Protein AF-A0A1N7GC75-F1 (afdb_monomer)

Nearest PDB structures (foldseek):
  6w2v-assembly1_A  TM=3.154E-01  e=7.033E+00  synthetic construct

Foldseek 3Di:
DDDDDDDDDDDDDDDDDDPPDPVVVVLQQQQPPVSQVQLVDDDDDPVSNVVSVVVNLVSLVVNLVVLCVCCVVPVPDPVNLRSLLSLLCVLAVCVPPGDDVVSSQVSLLSSVVSCLPRNVVSCQALSSLLSVLRSLCSHQVALLSVVSNCLSPPLQPVVVVVVDDDDCPVWFHDVRVLNSQLSVVLSVVCSVVSSVCSVVRDPANVSSLVSLLCSLPDPSSLVSQVVVLVRTDPVNQVVCQVQLCHGVSDSLSVSLNSLVSVVVHVVSVVSD

Structure (mmCIF, N/CA/C/O backbone):
data_AF-A0A1N7GC75-F1
#
_entry.id   AF-A0A1N7GC75-F1
#
loop_
_atom_site.group_PDB
_atom_site.id
_atom_site.type_symbol
_atom_site.label_atom_id
_atom_site.label_alt_id
_atom_site.label_comp_id
_atom_site.label_asym_id
_atom_site.label_entity_id
_atom_site.label_seq_id
_atom_site.pdbx_PDB_ins_code
_atom_site.Cartn_x
_atom_site.Cartn_y
_atom_site.Cartn_z
_atom_site.occupancy
_atom_site.B_iso_or_equiv
_atom_site.auth_seq_id
_atom_site.auth_comp_id
_atom_site.auth_asym_id
_atom_site.auth_atom_id
_atom_site.pdbx_PDB_model_num
ATOM 1 N N . MET A 1 1 ? 24.005 16.064 38.185 1.00 22.59 1 MET A N 1
ATOM 2 C CA . MET A 1 1 ? 24.563 17.331 37.671 1.00 22.59 1 MET A CA 1
ATOM 3 C C . MET A 1 1 ? 24.035 17.533 36.260 1.00 22.59 1 MET A C 1
ATOM 5 O O . MET A 1 1 ? 24.111 16.575 35.507 1.00 22.59 1 MET A O 1
ATOM 9 N N . LEU A 1 2 ? 23.536 18.749 35.977 1.00 24.05 2 LEU A N 1
ATOM 10 C CA . LEU A 1 2 ? 23.196 19.345 34.664 1.00 24.05 2 LEU A CA 1
ATOM 11 C C . LEU A 1 2 ? 22.030 18.658 33.913 1.00 24.05 2 LEU A C 1
ATOM 13 O O . LEU A 1 2 ? 22.204 17.568 33.396 1.00 24.05 2 LEU A O 1
ATOM 17 N N . ALA A 1 3 ? 20.771 19.114 33.925 1.00 21.12 3 ALA A N 1
ATOM 18 C CA . ALA A 1 3 ? 20.147 20.443 33.778 1.00 21.12 3 ALA A CA 1
ATOM 19 C C . ALA A 1 3 ? 20.160 21.026 32.348 1.00 21.12 3 ALA A C 1
ATOM 21 O O . ALA A 1 3 ? 21.220 21.144 31.744 1.00 21.12 3 ALA A O 1
ATOM 22 N N . LEU A 1 4 ? 18.969 21.525 31.962 1.00 22.39 4 LEU A N 1
ATOM 23 C CA . LEU A 1 4 ? 18.656 22.544 30.941 1.00 22.39 4 LEU A CA 1
ATOM 24 C C . LEU A 1 4 ? 18.606 22.073 29.462 1.00 22.39 4 LEU A C 1
ATOM 26 O O . LEU A 1 4 ? 19.441 21.297 29.030 1.00 22.39 4 LEU A O 1
ATOM 30 N N . SER A 1 5 ? 17.637 22.469 28.623 1.00 24.45 5 SER A N 1
ATOM 31 C CA . SER A 1 5 ? 16.830 23.697 28.651 1.00 24.45 5 SER A CA 1
ATOM 32 C C . SER A 1 5 ? 15.479 23.547 27.947 1.00 24.45 5 SER A C 1
ATOM 34 O O . SER A 1 5 ? 15.395 23.059 26.823 1.00 24.45 5 SER A O 1
ATOM 36 N N . ALA A 1 6 ? 14.440 24.077 28.592 1.00 33.12 6 ALA A N 1
ATOM 37 C CA . ALA A 1 6 ? 13.253 24.591 27.924 1.00 33.12 6 ALA A CA 1
ATOM 38 C C . ALA A 1 6 ? 13.585 25.918 27.218 1.00 33.12 6 ALA A C 1
ATOM 40 O O . ALA A 1 6 ? 14.360 26.713 27.748 1.00 33.12 6 ALA A O 1
ATOM 41 N N . ALA A 1 7 ? 12.932 26.195 26.091 1.00 22.36 7 ALA A N 1
ATOM 42 C CA . ALA A 1 7 ? 12.658 27.559 25.655 1.00 22.36 7 ALA A CA 1
ATOM 43 C C . ALA A 1 7 ? 11.332 27.584 24.883 1.00 22.36 7 ALA A C 1
ATOM 45 O O . ALA A 1 7 ? 11.191 26.989 23.818 1.00 22.36 7 ALA A O 1
ATOM 46 N N . LEU A 1 8 ? 10.359 28.251 25.498 1.00 29.23 8 LEU A N 1
ATOM 47 C CA . LEU A 1 8 ? 9.082 28.669 24.937 1.00 29.23 8 LEU A CA 1
ATOM 48 C C . LEU A 1 8 ? 9.274 29.910 24.054 1.00 29.23 8 LEU A C 1
ATOM 50 O O . LEU A 1 8 ? 10.125 30.749 24.342 1.00 29.23 8 LEU A O 1
ATOM 54 N N . GLY A 1 9 ? 8.377 30.084 23.084 1.00 22.66 9 GLY A N 1
ATOM 55 C CA . GLY A 1 9 ? 8.042 31.374 22.477 1.00 22.66 9 GLY A CA 1
ATOM 56 C C . GLY A 1 9 ? 7.248 31.171 21.180 1.00 22.66 9 GLY A C 1
ATOM 57 O O . GLY A 1 9 ? 7.698 30.419 20.331 1.00 22.66 9 GLY A O 1
ATOM 58 N N . THR A 1 10 ? 6.069 31.748 20.944 1.00 22.16 10 THR A N 1
ATOM 59 C CA . THR A 1 10 ? 5.322 32.789 21.660 1.00 22.16 10 THR A CA 1
ATOM 60 C C . THR A 1 10 ? 3.824 32.731 21.295 1.00 22.16 10 THR A C 1
ATOM 62 O O . THR A 1 10 ? 3.438 32.529 20.151 1.00 22.16 10 THR A O 1
ATOM 65 N N . THR A 1 11 ? 3.000 32.895 22.330 1.00 31.86 11 THR A N 1
ATOM 66 C CA . THR A 1 11 ? 1.652 33.497 22.430 1.00 31.86 11 THR A CA 1
ATOM 67 C C . THR A 1 11 ? 0.876 33.937 21.171 1.00 31.86 11 THR A C 1
ATOM 69 O O . THR A 1 11 ? 1.226 34.952 20.577 1.00 31.86 11 THR A O 1
ATOM 72 N N . ILE A 1 12 ? -0.288 33.307 20.942 1.00 28.75 12 ILE A N 1
ATOM 73 C CA . ILE A 1 12 ? -1.638 33.905 20.746 1.00 28.75 12 ILE A CA 1
ATOM 74 C C . ILE A 1 12 ? -2.600 32.808 21.273 1.00 28.75 12 ILE A C 1
ATOM 76 O O . ILE A 1 12 ? -2.552 31.693 20.776 1.00 28.75 12 ILE A O 1
ATOM 80 N N . GLY A 1 13 ? -3.357 32.908 22.367 1.00 24.41 13 GLY A N 1
ATOM 81 C CA . GLY A 1 13 ? -4.197 34.005 22.820 1.00 24.41 13 GLY A CA 1
ATOM 82 C C . GLY A 1 13 ? -5.660 33.732 22.443 1.00 24.41 13 GLY A C 1
ATOM 83 O O . GLY A 1 13 ? -6.146 34.415 21.560 1.00 24.41 13 GLY A O 1
ATOM 84 N N . ASP A 1 14 ? -6.315 32.709 23.015 1.00 23.64 14 ASP A N 1
ATOM 85 C CA . ASP A 1 14 ? -7.600 32.840 23.734 1.00 23.64 14 ASP A CA 1
ATOM 86 C C . ASP A 1 14 ? -8.047 31.492 24.352 1.00 23.64 14 ASP A C 1
ATOM 88 O O . ASP A 1 14 ? -7.477 30.431 24.114 1.00 23.64 14 ASP A O 1
ATOM 92 N N . SER A 1 15 ? -9.034 31.569 25.225 1.00 30.72 15 SER A N 1
ATOM 93 C CA . SER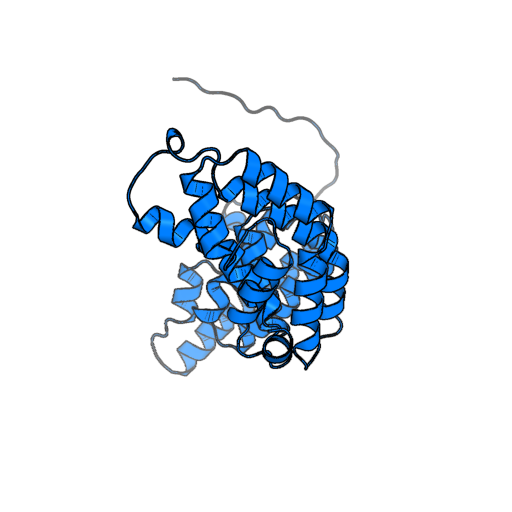 A 1 15 ? -9.188 30.808 26.454 1.00 30.72 15 SER A CA 1
ATOM 94 C C . SER A 1 15 ? -9.876 29.447 26.299 1.00 30.72 15 SER A C 1
ATOM 96 O O . SER A 1 15 ? -11.059 29.359 25.985 1.00 30.72 15 SER A O 1
ATOM 98 N N . THR A 1 16 ? -9.178 28.365 26.650 1.00 31.20 16 THR A N 1
ATOM 99 C CA . THR A 1 16 ? -9.745 27.226 27.402 1.00 31.20 16 THR A CA 1
ATOM 100 C C . THR A 1 16 ? -8.599 26.386 27.958 1.00 31.20 16 THR A C 1
ATOM 102 O O . THR A 1 16 ? -8.048 25.502 27.305 1.00 31.20 16 THR A O 1
ATOM 105 N N . ALA A 1 17 ? -8.213 26.690 29.195 1.00 29.83 17 ALA A N 1
ATOM 106 C CA . ALA A 1 17 ? -7.314 25.857 29.973 1.00 29.83 17 ALA A CA 1
ATOM 107 C C . ALA A 1 17 ? -8.002 24.513 30.257 1.00 29.83 17 ALA A C 1
ATOM 109 O O . ALA A 1 17 ? -8.741 24.374 31.229 1.00 29.83 17 ALA A O 1
ATOM 110 N N . SER A 1 18 ? -7.763 23.515 29.406 1.00 30.70 18 SER A N 1
ATOM 111 C CA . SER A 1 18 ? -7.849 22.128 29.845 1.00 30.70 18 SER A CA 1
ATOM 112 C C . SER A 1 18 ? -6.458 21.723 30.305 1.00 30.70 18 SER A C 1
ATOM 114 O O . SER A 1 18 ? -5.483 21.763 29.556 1.00 30.70 18 SER A O 1
ATOM 116 N N . THR A 1 19 ? -6.355 21.396 31.583 1.00 29.05 19 THR A N 1
ATOM 117 C CA . THR A 1 19 ? -5.246 20.644 32.149 1.00 29.05 19 THR A CA 1
ATOM 118 C C . THR A 1 19 ? -5.134 19.331 31.375 1.00 29.05 19 THR A C 1
ATOM 120 O O . THR A 1 19 ? -5.835 18.358 31.653 1.00 29.05 19 THR A O 1
ATOM 123 N N . VAL A 1 20 ? -4.277 19.306 30.350 1.00 31.73 20 VAL A N 1
ATOM 124 C CA . VAL A 1 20 ? -3.951 18.091 29.600 1.00 31.73 20 VAL A CA 1
ATOM 125 C C . VAL A 1 20 ? -3.120 17.205 30.522 1.00 31.73 20 VAL A C 1
ATOM 127 O O . VAL A 1 20 ? -1.894 17.225 30.531 1.00 31.73 20 VAL A O 1
ATOM 130 N N . ASN A 1 21 ? -3.817 16.448 31.365 1.00 29.77 21 ASN A N 1
ATOM 131 C CA . ASN A 1 21 ? -3.247 15.339 32.104 1.00 29.77 21 ASN A CA 1
ATOM 132 C C . ASN A 1 21 ? -2.609 14.372 31.097 1.00 29.77 21 ASN A C 1
ATOM 134 O O . ASN A 1 21 ? -3.271 13.911 30.165 1.00 29.77 21 ASN A O 1
ATOM 138 N N . ASN A 1 22 ? -1.348 14.004 31.336 1.00 35.81 22 ASN A N 1
ATOM 139 C CA . ASN A 1 22 ? -0.569 13.012 30.577 1.00 35.81 22 ASN A CA 1
ATOM 140 C C . ASN A 1 22 ? -1.256 11.632 30.417 1.00 35.81 22 ASN A C 1
ATOM 142 O O . ASN A 1 22 ? -0.804 10.796 29.644 1.00 35.81 22 ASN A O 1
ATOM 146 N N . VAL A 1 23 ? -2.387 11.397 31.089 1.00 34.44 23 VAL A N 1
ATOM 147 C CA . VAL A 1 23 ? -3.274 10.230 30.925 1.00 34.44 23 VAL A CA 1
ATOM 148 C C . VAL A 1 23 ? -4.002 10.236 29.564 1.00 34.44 23 VAL A C 1
ATOM 150 O O . VAL A 1 23 ? -4.470 9.202 29.091 1.00 34.44 23 VAL A O 1
ATOM 153 N N . GLY A 1 24 ? -4.094 11.394 28.901 1.00 36.00 24 GLY A N 1
ATOM 154 C CA . GLY A 1 24 ? -4.672 11.516 27.563 1.00 36.00 24 GLY A CA 1
ATOM 155 C C . GLY A 1 24 ? -3.811 10.884 26.466 1.00 36.00 24 GLY A C 1
ATOM 156 O O . GLY A 1 24 ? -4.358 10.337 25.518 1.00 36.00 24 GLY A O 1
ATOM 157 N N . GLN A 1 25 ? -2.483 10.887 26.574 1.00 37.25 25 GLN A N 1
ATOM 158 C CA . GLN A 1 25 ? -1.659 10.354 25.482 1.00 37.25 25 GLN A CA 1
ATOM 159 C C . GLN A 1 25 ? -1.762 8.828 25.334 1.00 37.25 25 GLN A C 1
ATOM 161 O O . GLN A 1 25 ? -1.725 8.330 24.217 1.00 37.25 25 GLN A O 1
ATOM 166 N N . THR A 1 26 ? -1.981 8.080 26.419 1.00 42.06 26 THR A N 1
ATOM 167 C CA . THR A 1 26 ? -2.127 6.612 26.375 1.00 42.06 26 THR A CA 1
ATOM 168 C C . THR A 1 26 ? -3.557 6.135 26.123 1.00 42.06 26 THR A C 1
ATOM 170 O O . THR A 1 26 ? -3.753 5.036 25.614 1.00 42.06 26 THR A O 1
ATOM 173 N N . ARG A 1 27 ? -4.575 6.943 26.447 1.00 40.47 27 ARG A N 1
ATOM 174 C CA . ARG A 1 27 ? -5.991 6.570 26.265 1.00 40.47 27 ARG A CA 1
ATOM 175 C C . ARG A 1 27 ? -6.462 6.642 24.806 1.00 40.47 27 ARG A C 1
ATOM 177 O O . ARG A 1 27 ? -7.483 6.049 24.471 1.00 40.47 27 ARG A O 1
ATOM 184 N N . TRP A 1 28 ? -5.751 7.377 23.953 1.00 47.34 28 TRP A N 1
ATOM 185 C CA . TRP A 1 28 ? -6.226 7.759 22.619 1.00 47.34 28 TRP A CA 1
ATOM 186 C C . TRP A 1 28 ? -5.350 7.266 21.457 1.00 47.34 28 TRP A C 1
ATOM 188 O O . TRP A 1 28 ? -5.546 7.726 20.335 1.00 47.34 28 TRP A O 1
ATOM 198 N N . ASN A 1 29 ? -4.425 6.338 21.707 1.00 54.97 29 ASN A N 1
ATOM 199 C CA . ASN A 1 29 ? -3.775 5.558 20.647 1.00 54.97 29 ASN A CA 1
ATOM 200 C C . ASN A 1 29 ? -4.746 4.463 20.200 1.00 54.97 29 ASN A C 1
ATOM 202 O O . ASN A 1 29 ? -5.416 3.898 21.074 1.00 54.97 29 ASN A O 1
ATOM 206 N N . TYR A 1 30 ? -4.841 4.174 18.890 1.00 59.47 30 TYR A N 1
ATOM 207 C CA . TYR A 1 30 ? -5.645 3.035 18.413 1.00 59.47 30 TYR A CA 1
ATOM 208 C C . TYR A 1 30 ? -5.345 1.794 19.246 1.00 59.47 30 TYR A C 1
ATOM 210 O O . TYR A 1 30 ? -4.241 1.678 19.782 1.00 59.47 30 TYR A O 1
ATOM 218 N N . LEU A 1 31 ? -6.341 0.911 19.389 1.00 65.19 31 LEU A N 1
ATOM 219 C CA . LEU A 1 31 ? -6.239 -0.288 20.223 1.00 65.19 31 LEU A CA 1
ATOM 220 C C . LEU A 1 31 ? -4.847 -0.917 20.104 1.00 65.19 31 LEU A C 1
ATOM 222 O O . LEU A 1 31 ? -4.489 -1.462 19.064 1.00 65.19 31 LEU A O 1
ATOM 226 N N . THR A 1 32 ? -4.064 -0.806 21.179 1.00 60.69 32 THR A N 1
ATOM 227 C CA . THR A 1 32 ? -2.711 -1.367 21.236 1.00 60.69 32 THR A CA 1
ATOM 228 C C . THR A 1 32 ? -2.768 -2.867 20.968 1.00 60.69 32 THR A C 1
ATOM 230 O O . THR A 1 32 ? -3.784 -3.501 21.252 1.00 60.69 32 THR A O 1
ATOM 233 N N . HIS A 1 33 ? -1.665 -3.472 20.524 1.00 57.59 33 HIS A N 1
ATOM 234 C CA . HIS A 1 33 ? -1.592 -4.927 20.332 1.00 57.59 33 HIS A CA 1
ATOM 235 C C . HIS A 1 33 ? -2.088 -5.709 21.567 1.00 57.59 33 HIS A C 1
ATOM 237 O O . HIS A 1 33 ? -2.797 -6.702 21.445 1.00 57.59 33 HIS A O 1
ATOM 243 N N . ARG A 1 34 ? -1.822 -5.195 22.776 1.00 56.28 34 ARG A N 1
ATOM 244 C CA . ARG A 1 34 ? -2.343 -5.741 24.035 1.00 56.28 34 ARG A CA 1
ATOM 245 C C . ARG A 1 34 ? -3.857 -5.567 24.196 1.00 56.28 34 ARG A C 1
ATOM 247 O O . ARG A 1 34 ? -4.531 -6.513 24.574 1.00 56.28 34 ARG A O 1
ATOM 254 N N . GLN A 1 35 ? -4.407 -4.387 23.914 1.00 64.38 35 GLN A N 1
ATOM 255 C CA . GLN A 1 35 ? -5.860 -4.156 23.964 1.00 64.38 35 GLN A CA 1
ATOM 256 C C . GLN A 1 35 ? -6.608 -4.953 22.889 1.00 64.38 35 GLN A C 1
ATOM 258 O O . GLN A 1 35 ? -7.753 -5.342 23.092 1.00 64.38 35 GLN A O 1
ATOM 263 N N . LEU A 1 36 ? -5.957 -5.211 21.758 1.00 64.00 36 LEU A N 1
ATOM 264 C CA . LEU A 1 36 ? -6.429 -6.097 20.704 1.00 64.00 36 LEU A CA 1
ATOM 265 C C . LEU A 1 36 ? -6.455 -7.560 21.149 1.00 64.00 36 LEU A C 1
ATOM 267 O O . LEU A 1 36 ? -7.473 -8.229 20.979 1.00 64.00 36 LEU A O 1
ATOM 271 N N . GLN A 1 37 ? -5.379 -8.026 21.783 1.00 59.62 37 GLN A N 1
ATOM 272 C CA . GLN A 1 37 ? -5.333 -9.342 22.416 1.00 59.62 37 GLN A CA 1
ATOM 273 C C . GLN A 1 37 ? -6.403 -9.472 23.504 1.00 59.62 37 GLN A C 1
ATOM 275 O O . GLN A 1 37 ? -7.117 -10.469 23.527 1.00 59.62 37 GLN A O 1
ATOM 280 N N . GLU A 1 38 ? -6.575 -8.453 24.351 1.00 62.19 38 GLU A N 1
ATOM 281 C CA . GLU A 1 38 ? -7.629 -8.391 25.372 1.00 62.19 38 GLU A CA 1
ATOM 282 C C . GLU A 1 38 ? -9.031 -8.407 24.743 1.00 62.19 38 GLU A C 1
ATOM 284 O O . GLU A 1 38 ? -9.880 -9.155 25.203 1.00 62.19 38 GLU A O 1
ATOM 289 N N . LYS A 1 39 ? -9.265 -7.692 23.633 1.00 62.47 39 LYS A N 1
ATOM 290 C CA . LYS A 1 39 ? -10.536 -7.735 22.885 1.00 62.47 39 LYS A CA 1
ATOM 291 C C . LYS A 1 39 ? -10.880 -9.144 22.394 1.00 62.47 39 LYS A C 1
ATOM 293 O O . LYS A 1 39 ? -12.055 -9.507 22.366 1.00 62.47 39 LYS A O 1
ATOM 298 N N . THR A 1 40 ? -9.883 -9.916 21.962 1.00 60.16 40 THR A N 1
ATOM 299 C CA . THR A 1 40 ? -10.069 -11.314 21.536 1.00 60.16 40 THR A CA 1
ATOM 300 C C . THR A 1 40 ? -10.067 -12.307 22.697 1.00 60.16 40 THR A C 1
ATOM 302 O O . THR A 1 40 ? -10.617 -13.400 22.564 1.00 60.16 40 THR A O 1
ATOM 305 N N . ALA A 1 41 ? -9.469 -11.939 23.830 1.00 61.44 41 ALA A N 1
ATOM 306 C CA . ALA A 1 41 ? -9.431 -12.751 25.030 1.00 61.44 41 ALA A CA 1
ATOM 307 C C . ALA A 1 41 ? -10.764 -12.632 25.768 1.00 61.44 41 ALA A C 1
ATOM 309 O O . ALA A 1 41 ? -11.259 -11.556 26.089 1.00 61.44 41 ALA A O 1
ATOM 310 N N . CYS A 1 42 ? -11.361 -13.780 26.031 1.00 63.97 42 CYS A N 1
ATOM 311 C CA . CYS A 1 42 ? -12.723 -13.865 26.502 1.00 63.97 42 CYS A CA 1
ATOM 312 C C . CYS A 1 42 ? -12.734 -14.706 27.772 1.00 63.97 42 CYS A C 1
ATOM 314 O O . CYS A 1 42 ? -12.407 -15.891 27.731 1.00 63.97 42 CYS A O 1
ATOM 316 N N . TYR A 1 43 ? -13.077 -14.087 28.900 1.00 64.62 43 TYR A N 1
ATOM 317 C CA . TYR A 1 43 ? -13.138 -14.743 30.204 1.00 64.62 43 TYR A CA 1
ATOM 318 C C . TYR A 1 43 ? -14.551 -14.596 30.774 1.00 64.62 43 TYR A C 1
ATOM 320 O O . TYR A 1 43 ? -15.101 -13.496 30.771 1.00 64.62 43 TYR A O 1
ATOM 328 N N . GLY A 1 44 ? -15.131 -15.688 31.278 1.00 72.38 44 GLY A N 1
ATOM 329 C CA . GLY A 1 44 ? -16.474 -15.689 31.872 1.00 72.38 44 GLY A CA 1
ATOM 330 C C . GLY A 1 44 ? -17.568 -16.195 30.928 1.00 72.38 44 GLY A C 1
ATOM 331 O O . GLY A 1 44 ? -17.354 -17.125 30.152 1.00 72.38 44 GLY A O 1
ATOM 332 N N . THR A 1 45 ? -18.773 -15.633 31.041 1.00 76.94 45 THR A N 1
ATOM 333 C CA . THR A 1 45 ? -19.950 -16.073 30.278 1.00 76.94 45 THR A CA 1
ATO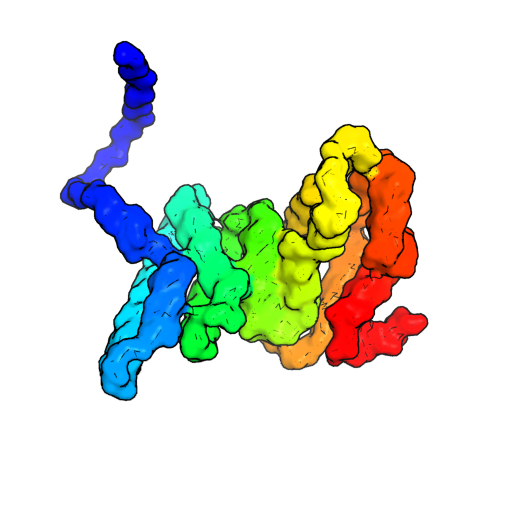M 334 C C . THR A 1 45 ? -19.965 -15.505 28.853 1.00 76.94 45 THR A C 1
ATOM 336 O O . THR A 1 45 ? -19.300 -14.519 28.540 1.00 76.94 45 THR A O 1
ATOM 339 N N . ALA A 1 46 ? -20.795 -16.076 27.970 1.00 77.19 46 ALA A N 1
ATOM 340 C CA . ALA A 1 46 ? -20.992 -15.548 26.613 1.00 77.19 46 ALA A CA 1
ATOM 341 C C . ALA A 1 46 ? -21.458 -14.076 26.601 1.00 77.19 46 ALA A C 1
ATOM 343 O O . ALA A 1 46 ? -21.130 -13.327 25.679 1.00 77.19 46 ALA A O 1
ATOM 344 N N 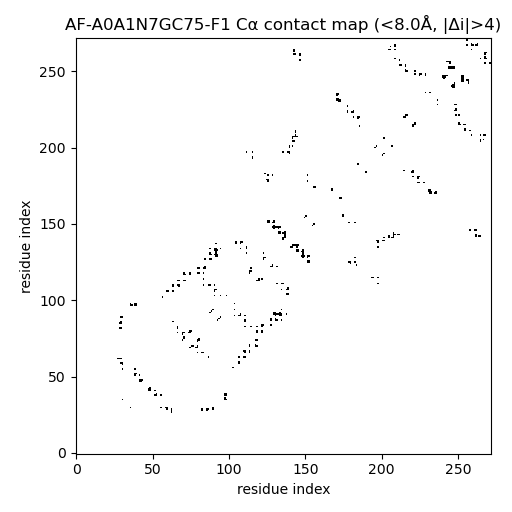. LYS A 1 47 ? -22.193 -13.652 27.638 1.00 80.69 47 LYS A N 1
ATOM 345 C CA . LYS A 1 47 ? -22.603 -12.259 27.824 1.00 80.69 47 LYS A CA 1
ATOM 346 C C . LYS A 1 47 ? -21.419 -11.364 28.197 1.00 80.69 47 LYS A C 1
ATOM 348 O O . LYS A 1 47 ? -21.267 -10.312 27.584 1.00 80.69 47 LYS A O 1
ATOM 353 N N . ASP A 1 48 ? -20.563 -11.802 29.118 1.00 76.12 48 ASP A N 1
ATOM 354 C CA . ASP A 1 48 ? -19.365 -11.049 29.522 1.00 76.12 48 ASP A CA 1
ATOM 355 C C . ASP A 1 48 ? -18.433 -10.826 28.327 1.00 76.12 48 ASP A C 1
ATOM 357 O O . ASP A 1 48 ? -17.941 -9.724 28.099 1.00 76.12 48 ASP A O 1
ATOM 361 N N . CYS A 1 49 ? -18.288 -11.853 27.492 1.00 74.50 49 CYS A N 1
ATOM 362 C CA . CYS A 1 49 ? -17.599 -11.782 26.212 1.00 74.50 49 CYS A CA 1
ATOM 363 C C . CYS A 1 49 ? -18.193 -10.754 25.245 1.00 74.50 49 CYS A C 1
ATOM 365 O O . CYS A 1 49 ? -17.467 -9.956 24.649 1.00 74.50 49 CYS A O 1
ATOM 367 N N . ALA A 1 50 ? -19.516 -10.764 25.069 1.00 77.38 50 ALA A N 1
ATOM 368 C CA . ALA A 1 50 ? -20.189 -9.818 24.188 1.00 77.38 50 ALA A CA 1
ATOM 369 C C . ALA A 1 50 ? -20.022 -8.370 24.678 1.00 77.38 50 ALA A C 1
ATOM 371 O O . ALA A 1 50 ? -19.715 -7.490 23.872 1.00 77.38 50 ALA A O 1
ATOM 372 N N . ASP A 1 51 ? -20.158 -8.144 25.985 1.00 78.56 51 ASP A N 1
ATOM 373 C CA . ASP A 1 51 ? -20.010 -6.829 26.611 1.00 78.56 51 ASP A CA 1
ATOM 374 C C . ASP A 1 51 ? -18.545 -6.340 26.540 1.00 78.56 51 ASP A C 1
ATOM 376 O O . ASP A 1 51 ? -18.291 -5.163 26.263 1.00 78.56 51 ASP A O 1
ATOM 380 N N . HIS A 1 52 ? -17.566 -7.243 26.697 1.00 75.38 52 HIS A N 1
ATOM 381 C CA . HIS A 1 52 ? -16.139 -6.936 26.556 1.00 75.38 52 HIS A CA 1
ATOM 382 C C . HIS A 1 52 ? -15.780 -6.513 25.127 1.00 75.38 52 HIS A C 1
ATOM 384 O O . HIS A 1 52 ? -15.158 -5.471 24.923 1.00 75.38 52 HIS A O 1
ATOM 390 N N . ILE A 1 53 ? -16.238 -7.265 24.124 1.00 75.31 53 ILE A N 1
ATOM 391 C CA . ILE A 1 53 ? -16.020 -6.933 22.710 1.00 75.31 53 ILE A CA 1
ATOM 392 C C . ILE A 1 53 ? -16.690 -5.597 22.362 1.00 75.31 53 ILE A C 1
ATOM 394 O O . ILE A 1 53 ? -16.051 -4.732 21.762 1.00 75.31 53 ILE A O 1
ATOM 398 N N . ALA A 1 54 ? -17.939 -5.386 22.797 1.00 78.94 54 ALA A N 1
ATOM 399 C CA . ALA A 1 54 ? -18.683 -4.153 22.536 1.00 78.94 54 ALA A CA 1
ATOM 400 C C . ALA A 1 54 ? -17.990 -2.909 23.118 1.00 78.94 54 ALA A C 1
ATOM 402 O O . ALA A 1 54 ? -18.014 -1.837 22.508 1.00 78.94 54 ALA A O 1
ATOM 403 N N . LYS A 1 55 ? -17.329 -3.043 24.275 1.00 80.69 55 LYS A N 1
ATOM 404 C CA . LYS A 1 55 ? -16.516 -1.970 24.862 1.00 80.69 55 LYS A CA 1
ATOM 405 C C . LYS A 1 55 ? -15.380 -1.550 23.926 1.00 80.69 55 LYS A C 1
ATOM 407 O O . LYS A 1 55 ? -15.193 -0.354 23.713 1.00 80.69 55 LYS A O 1
ATOM 412 N N . TYR A 1 56 ? -14.633 -2.500 23.367 1.00 75.94 56 TYR A N 1
ATOM 413 C CA . TYR A 1 56 ? -13.517 -2.181 22.472 1.00 75.94 56 TYR A CA 1
ATOM 414 C C . TYR A 1 56 ? -13.975 -1.728 21.080 1.00 75.94 56 TYR A C 1
ATOM 416 O O . TYR A 1 56 ? -13.332 -0.851 20.510 1.00 75.94 56 TYR A O 1
ATOM 424 N N . ASP A 1 57 ? -15.099 -2.236 20.562 1.00 78.88 57 ASP A N 1
ATOM 425 C CA . ASP A 1 57 ? -15.727 -1.708 19.336 1.00 78.88 57 ASP A CA 1
ATOM 426 C C . ASP A 1 57 ? -16.110 -0.225 19.511 1.00 78.88 57 ASP A C 1
ATOM 428 O O . ASP A 1 57 ? -15.879 0.605 18.630 1.00 78.88 57 ASP A O 1
ATOM 432 N N . LYS A 1 58 ? -16.643 0.145 20.685 1.00 82.56 58 LYS A N 1
ATOM 433 C CA . LYS A 1 58 ? -16.950 1.545 21.009 1.00 82.56 58 LYS A CA 1
ATOM 434 C C . LYS A 1 58 ? -15.689 2.414 21.045 1.00 82.56 58 LYS A C 1
ATOM 436 O O . LYS A 1 58 ? -15.703 3.503 20.479 1.00 82.56 58 LYS A O 1
ATOM 441 N N . ILE A 1 59 ? -14.613 1.932 21.672 1.00 81.50 59 ILE A N 1
ATOM 442 C CA . ILE A 1 59 ? -13.331 2.654 21.733 1.00 81.50 59 ILE A CA 1
ATOM 443 C C . ILE A 1 59 ? -12.757 2.861 20.326 1.00 81.50 59 ILE A C 1
ATOM 445 O O . ILE A 1 59 ? -12.397 3.986 19.990 1.00 81.50 59 ILE A O 1
ATOM 449 N N . SER A 1 60 ? -12.728 1.815 19.490 1.00 82.19 60 SER A N 1
ATOM 450 C CA . SER A 1 60 ? -12.259 1.918 18.100 1.00 82.19 60 SER A CA 1
ATOM 451 C C . SER A 1 60 ? -13.057 2.970 17.322 1.00 82.19 60 SER A C 1
ATOM 453 O O . SER A 1 60 ? -12.479 3.865 16.707 1.00 82.19 60 SER A O 1
ATOM 455 N N . LYS A 1 61 ? -14.390 2.957 17.446 1.00 85.94 61 LYS A N 1
ATOM 456 C CA . LYS A 1 61 ? -15.250 3.954 16.802 1.00 85.94 61 LYS A CA 1
ATOM 457 C C . LYS A 1 61 ? -14.971 5.388 17.276 1.00 85.94 61 LYS A C 1
ATOM 459 O O . LYS A 1 61 ? -14.892 6.288 16.443 1.00 85.94 61 LYS A O 1
ATOM 464 N N . GLU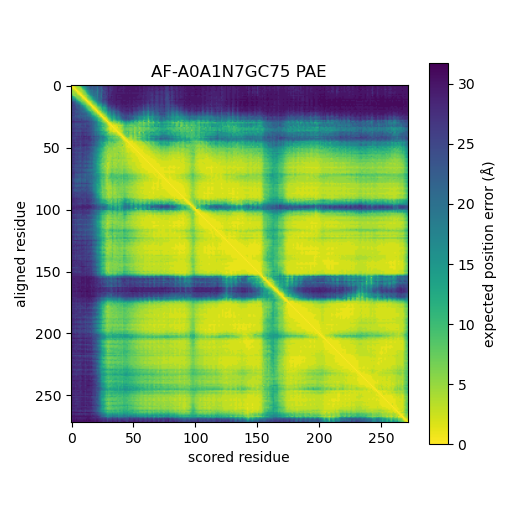 A 1 62 ? -14.822 5.615 18.582 1.00 87.56 62 GLU A N 1
ATOM 465 C CA . GLU A 1 62 ? -14.486 6.941 19.132 1.00 87.56 62 GLU A CA 1
ATOM 466 C C . GLU A 1 62 ? -13.132 7.446 18.598 1.00 87.56 62 GLU A C 1
ATOM 468 O O . GLU A 1 62 ? -12.962 8.637 18.325 1.00 87.56 62 GLU A O 1
ATOM 473 N N . GLN A 1 63 ? -12.174 6.540 18.397 1.00 87.19 63 GLN A N 1
ATOM 474 C CA . GLN A 1 63 ? -10.862 6.852 17.828 1.00 87.19 63 GLN A CA 1
ATOM 475 C C . GLN A 1 63 ? -10.936 7.170 16.332 1.00 87.19 63 GLN A C 1
ATOM 477 O O . GLN A 1 63 ? -10.322 8.147 15.901 1.00 87.19 63 GLN A O 1
ATOM 482 N N . ASP A 1 64 ? -11.737 6.430 15.561 1.00 88.69 64 ASP A N 1
ATOM 483 C CA . ASP A 1 64 ? -12.014 6.735 14.152 1.00 88.69 64 ASP A CA 1
ATOM 484 C C . ASP A 1 64 ? -12.655 8.132 13.994 1.00 88.69 64 ASP A C 1
ATOM 486 O O . ASP A 1 64 ? -12.284 8.915 13.114 1.00 88.69 64 ASP A O 1
ATOM 490 N N . GLU A 1 65 ? -13.624 8.471 14.853 1.00 90.31 65 GLU A N 1
ATOM 491 C CA . GLU A 1 65 ? -14.304 9.774 14.843 1.00 90.31 65 GLU A CA 1
ATOM 492 C C . GLU A 1 65 ? -13.344 10.914 15.195 1.00 90.31 65 GLU A C 1
ATOM 494 O O . GLU A 1 65 ? -13.340 11.959 14.535 1.00 90.31 65 GLU A O 1
ATOM 499 N N . ARG A 1 66 ? -12.474 10.697 16.186 1.00 89.75 66 ARG A N 1
ATOM 500 C CA . ARG A 1 66 ? -11.441 11.665 16.551 1.00 89.75 66 ARG A CA 1
ATOM 501 C C . ARG A 1 66 ? -10.402 11.835 15.447 1.00 89.75 66 ARG A C 1
ATOM 503 O O . ARG A 1 66 ? -10.041 12.973 15.156 1.00 89.75 66 ARG A O 1
ATOM 510 N N . LEU A 1 67 ? -9.948 10.746 14.823 1.00 92.19 67 LEU A N 1
ATOM 511 C CA . LEU A 1 67 ? -9.030 10.787 13.682 1.00 92.19 67 LEU A CA 1
ATOM 512 C C . LEU A 1 67 ? -9.600 11.692 12.592 1.00 92.19 67 LEU A C 1
ATOM 514 O O . LEU A 1 67 ? -8.933 12.619 12.137 1.00 92.19 67 LEU A O 1
ATOM 518 N N . LYS A 1 68 ? -10.868 11.469 12.228 1.00 93.94 68 LYS A N 1
ATOM 519 C CA . LYS A 1 68 ? -11.566 12.306 11.253 1.00 93.94 68 LYS A CA 1
ATOM 520 C C . LYS A 1 68 ? -11.581 13.773 11.681 1.00 93.94 68 LYS A C 1
ATOM 522 O O . LYS A 1 68 ? -11.263 14.629 10.860 1.00 93.94 68 LYS A O 1
ATOM 527 N N . ALA A 1 69 ? -11.940 14.075 12.928 1.00 92.88 69 ALA A N 1
ATOM 528 C CA . ALA A 1 69 ? -12.021 15.451 13.418 1.00 92.88 69 ALA A CA 1
ATOM 529 C C . ALA A 1 69 ? -10.659 16.169 13.382 1.00 92.88 69 ALA A C 1
ATOM 531 O O . ALA A 1 69 ? -10.556 17.271 12.843 1.00 92.88 69 ALA A O 1
ATOM 532 N N . VAL A 1 70 ? -9.607 15.522 13.892 1.00 91.25 70 VAL A N 1
ATOM 533 C CA . VAL A 1 70 ? -8.242 16.070 13.938 1.00 91.25 70 VAL A CA 1
ATOM 534 C C . VAL A 1 70 ? -7.701 16.286 12.526 1.00 91.25 70 VAL A C 1
ATOM 536 O O . VAL A 1 70 ? -7.313 17.401 12.182 1.00 91.25 70 VAL A O 1
ATOM 539 N N . CYS A 1 71 ? -7.752 15.256 11.680 1.00 91.69 71 CYS A N 1
ATOM 540 C CA . CYS A 1 71 ? -7.214 15.319 10.322 1.00 91.69 71 CYS A CA 1
ATOM 541 C C . CYS A 1 71 ? -8.047 16.170 9.357 1.00 91.69 71 CYS A C 1
ATOM 543 O O . CYS A 1 71 ? -7.546 16.526 8.295 1.00 91.69 71 CYS A O 1
ATOM 545 N N . SER A 1 72 ? -9.308 16.482 9.672 1.00 92.94 72 SER A N 1
ATOM 546 C CA . SER A 1 72 ? -10.096 17.443 8.882 1.00 92.94 72 SER A CA 1
ATOM 547 C C . SER A 1 72 ? -9.800 18.888 9.284 1.00 92.94 72 SER A C 1
ATOM 549 O O . SER A 1 72 ? -9.847 19.771 8.437 1.00 92.94 72 SER A O 1
ATOM 551 N N . SER A 1 73 ? -9.503 19.128 10.566 1.00 93.94 73 SER A N 1
ATOM 552 C CA . SER A 1 73 ? -9.207 20.464 11.095 1.00 93.94 73 SER A CA 1
ATOM 553 C C . SER A 1 73 ? -7.777 20.905 10.780 1.00 93.94 73 SER A C 1
ATOM 555 O O . SER A 1 73 ? -7.556 22.006 10.284 1.00 93.94 73 SER A O 1
ATOM 557 N N . ASN A 1 74 ? -6.798 20.029 11.023 1.00 92.06 74 ASN A N 1
ATOM 558 C CA . ASN A 1 74 ? -5.393 20.302 10.743 1.00 92.06 74 ASN A CA 1
ATOM 559 C C . ASN A 1 74 ? -4.705 19.056 10.155 1.00 92.06 74 ASN A C 1
ATOM 561 O O . ASN A 1 74 ? -4.087 18.284 10.901 1.00 92.06 74 ASN A O 1
ATOM 565 N N . PRO A 1 75 ? -4.810 18.850 8.826 1.00 91.88 75 PRO A N 1
ATOM 566 C CA . PRO A 1 75 ? -4.251 17.681 8.152 1.00 91.88 75 PRO A CA 1
ATOM 567 C C . PRO A 1 75 ? -2.750 17.506 8.393 1.00 91.88 75 PRO A C 1
ATOM 569 O O . PRO A 1 75 ? -2.313 16.392 8.633 1.00 91.88 75 PRO A O 1
ATOM 572 N N . ASN A 1 76 ? -1.985 18.602 8.413 1.00 92.12 76 ASN A N 1
ATOM 573 C CA . ASN A 1 76 ? -0.522 18.578 8.529 1.00 92.12 76 ASN A CA 1
ATOM 574 C C . ASN A 1 76 ? -0.029 18.572 9.990 1.00 92.12 76 ASN A C 1
ATOM 576 O O . ASN A 1 76 ? 1.144 18.837 10.254 1.00 92.12 76 ASN A O 1
ATOM 580 N N . SER A 1 77 ? -0.921 18.358 10.962 1.00 89.75 77 SER A N 1
ATOM 581 C CA . SER A 1 77 ? -0.530 18.288 12.370 1.00 89.75 77 SER A CA 1
ATOM 582 C C . SER A 1 77 ? 0.190 16.979 12.686 1.00 89.75 77 SER A C 1
ATOM 584 O O . SER A 1 77 ? -0.159 15.915 12.174 1.00 89.75 77 SER A O 1
ATOM 586 N N . THR A 1 78 ? 1.134 17.040 13.625 1.00 89.19 78 THR A N 1
ATOM 587 C CA . THR A 1 78 ? 1.789 15.850 14.190 1.00 89.19 78 THR A CA 1
ATOM 588 C C . THR A 1 78 ? 0.781 14.881 14.810 1.00 89.19 78 THR A C 1
ATOM 590 O O . THR A 1 78 ? 0.974 13.668 14.760 1.00 89.19 78 THR A O 1
ATOM 593 N N . ASP A 1 79 ? -0.327 15.398 15.349 1.00 87.75 79 ASP A N 1
ATOM 594 C CA . ASP A 1 79 ? -1.430 14.582 15.850 1.00 87.75 79 ASP A CA 1
ATOM 595 C C . ASP A 1 79 ? -2.155 13.828 14.735 1.00 87.75 79 ASP A C 1
ATOM 597 O O . ASP A 1 79 ? -2.410 12.637 14.903 1.00 87.75 79 ASP A O 1
ATOM 601 N N . CYS A 1 80 ? -2.462 14.468 13.600 1.00 89.88 80 CYS A N 1
ATOM 602 C CA . CYS A 1 80 ? -3.050 13.757 12.465 1.00 89.88 80 CYS A CA 1
ATOM 603 C C . CYS A 1 80 ? -2.103 12.669 11.950 1.00 89.88 80 CYS A C 1
ATOM 605 O O . CYS A 1 80 ? -2.537 11.532 11.778 1.00 89.88 80 CYS A O 1
ATOM 607 N N . GLN A 1 81 ? -0.814 12.983 11.781 1.00 91.19 81 GLN A N 1
ATOM 608 C CA . GLN A 1 81 ? 0.186 12.019 11.317 1.00 91.19 81 GLN A CA 1
ATOM 609 C C . GLN A 1 81 ? 0.280 10.804 12.251 1.00 91.19 81 GLN A C 1
ATOM 611 O O . GLN A 1 81 ? 0.129 9.667 11.808 1.00 91.19 81 GLN A O 1
ATOM 616 N N . ARG A 1 82 ? 0.433 11.034 13.561 1.00 90.25 82 ARG A N 1
ATOM 617 C CA . ARG A 1 82 ? 0.481 9.960 14.565 1.00 90.25 82 ARG A CA 1
ATOM 618 C C . ARG A 1 82 ? -0.802 9.130 14.575 1.00 90.25 82 ARG A C 1
ATOM 620 O O . ARG A 1 82 ? -0.738 7.908 14.537 1.00 90.25 82 ARG A O 1
ATOM 627 N N . MET A 1 83 ? -1.966 9.781 14.613 1.00 90.38 83 MET A N 1
ATOM 628 C CA . MET A 1 83 ? -3.243 9.067 14.645 1.00 90.38 83 MET A CA 1
ATOM 629 C C . MET A 1 83 ? -3.489 8.280 13.357 1.00 90.38 83 MET A C 1
ATOM 631 O O . MET A 1 83 ? -4.090 7.213 13.424 1.00 90.38 83 MET A O 1
ATOM 635 N N . MET A 1 84 ? -3.044 8.782 12.202 1.00 93.31 84 MET A N 1
ATOM 636 C CA . MET A 1 84 ? -3.168 8.065 10.937 1.00 93.31 84 MET A CA 1
ATOM 637 C C . MET A 1 84 ? -2.299 6.815 10.917 1.00 93.31 84 MET A C 1
ATOM 639 O O . MET A 1 84 ? -2.776 5.757 10.515 1.00 93.31 84 MET A O 1
ATOM 643 N N . LYS A 1 85 ? -1.057 6.918 11.398 1.00 91.19 85 LYS A N 1
ATOM 644 C CA . LYS A 1 85 ? -0.155 5.776 11.538 1.00 91.19 85 LYS A CA 1
ATOM 645 C C . LYS A 1 85 ? -0.774 4.678 12.403 1.00 91.19 85 LYS A C 1
ATOM 647 O O . LYS A 1 85 ? -0.914 3.551 11.932 1.00 91.19 85 LYS A O 1
ATOM 652 N N . ASP A 1 86 ? -1.215 5.029 13.612 1.00 87.88 86 ASP A N 1
ATOM 653 C CA . ASP A 1 86 ? -1.846 4.089 14.546 1.00 87.88 86 ASP A CA 1
ATOM 654 C C . ASP A 1 86 ? -3.106 3.444 13.924 1.00 87.88 86 ASP A C 1
ATOM 656 O O . ASP A 1 86 ? -3.342 2.241 14.044 1.00 87.88 86 ASP A O 1
ATOM 660 N N . ALA A 1 87 ? -3.911 4.243 13.214 1.00 90.12 87 ALA A N 1
ATOM 661 C CA . ALA A 1 87 ? -5.122 3.786 12.541 1.00 90.12 87 ALA A CA 1
ATOM 662 C C . ALA A 1 87 ? -4.837 2.809 11.398 1.00 90.12 87 ALA A C 1
ATOM 664 O O . ALA A 1 87 ? -5.500 1.781 11.275 1.00 90.12 87 ALA A O 1
ATOM 665 N N . LEU A 1 88 ? -3.866 3.131 10.543 1.00 91.81 88 LEU A N 1
ATOM 666 C CA . LEU A 1 88 ? -3.471 2.294 9.415 1.00 91.81 88 LEU A CA 1
ATOM 667 C C . LEU A 1 88 ? -2.844 0.988 9.898 1.00 91.81 88 LEU A C 1
ATOM 669 O O . LEU A 1 88 ? -3.149 -0.061 9.341 1.00 91.81 88 LEU A O 1
ATOM 673 N N . GLU A 1 89 ? -2.026 1.016 10.949 1.00 88.12 89 GLU A N 1
ATOM 674 C CA . GLU A 1 89 ? -1.492 -0.199 11.577 1.00 88.12 89 GLU A CA 1
ATOM 675 C C . GLU A 1 89 ? -2.616 -1.114 12.088 1.00 88.12 89 GLU A C 1
ATOM 677 O O . GLU A 1 89 ? -2.587 -2.332 11.887 1.00 88.12 89 GLU A O 1
ATOM 682 N N . TYR A 1 90 ? -3.659 -0.526 12.679 1.00 84.50 90 TYR A N 1
ATOM 683 C CA . TYR A 1 90 ? -4.842 -1.251 13.134 1.00 84.50 90 TYR A CA 1
ATOM 684 C C . TYR A 1 90 ? -5.590 -1.949 11.986 1.00 84.50 90 TYR A C 1
ATOM 686 O O . TYR A 1 90 ? -5.869 -3.147 12.061 1.00 84.50 90 TYR A O 1
ATOM 694 N N . VAL A 1 91 ? -5.906 -1.217 10.910 1.00 86.69 91 VAL A N 1
ATOM 695 C CA . VAL A 1 91 ? -6.744 -1.727 9.804 1.00 86.69 91 VAL A CA 1
ATOM 696 C C . VAL A 1 91 ? -5.967 -2.433 8.689 1.00 86.69 91 VAL A C 1
ATOM 698 O O . VAL A 1 91 ? -6.579 -3.065 7.827 1.00 86.69 91 VAL A O 1
ATOM 701 N N . GLY A 1 92 ? -4.644 -2.286 8.674 1.00 86.12 92 GLY A N 1
ATOM 702 C CA . GLY A 1 92 ? -3.725 -2.831 7.683 1.00 86.12 92 GLY A CA 1
ATOM 703 C C . GLY A 1 92 ? -3.010 -4.063 8.218 1.00 86.12 92 GLY A C 1
ATOM 704 O O . GLY A 1 92 ? -3.375 -5.178 7.859 1.00 86.12 92 GLY A O 1
ATOM 705 N N . GLU A 1 93 ? -2.018 -3.874 9.087 1.00 81.19 93 GLU A N 1
ATOM 706 C CA . GLU A 1 93 ? -1.176 -4.953 9.630 1.00 81.19 93 GLU A CA 1
ATOM 707 C C . GLU A 1 93 ? -1.957 -5.928 10.510 1.00 81.19 93 GLU A C 1
ATOM 709 O O . GLU A 1 93 ? -1.939 -7.139 10.298 1.00 81.19 93 GLU A O 1
ATOM 714 N N . ASN A 1 94 ? -2.724 -5.402 11.464 1.00 73.81 94 ASN A N 1
ATOM 715 C CA . ASN A 1 94 ? -3.413 -6.227 12.455 1.00 73.81 94 ASN A CA 1
ATOM 716 C C . ASN A 1 94 ? -4.761 -6.792 11.968 1.00 73.81 94 ASN A C 1
ATOM 718 O O . ASN A 1 94 ? -5.437 -7.505 12.718 1.00 73.81 94 ASN A O 1
ATOM 722 N N . ARG A 1 95 ? -5.142 -6.536 10.706 1.00 72.38 95 ARG A N 1
ATOM 723 C CA . ARG A 1 95 ? -6.466 -6.872 10.145 1.00 72.38 95 ARG A CA 1
ATOM 724 C C . ARG A 1 95 ? -6.827 -8.357 10.233 1.00 72.38 95 ARG A C 1
ATOM 726 O O . ARG A 1 95 ? -7.998 -8.693 10.376 1.00 72.38 95 ARG A O 1
ATOM 733 N N . ASN A 1 96 ? -5.823 -9.230 10.134 1.00 66.12 96 ASN A N 1
ATOM 734 C CA . ASN A 1 96 ? -5.987 -10.686 10.142 1.00 66.12 96 ASN A CA 1
ATOM 735 C C . ASN A 1 96 ? -5.817 -11.297 11.539 1.00 66.12 96 ASN A C 1
ATOM 737 O O . ASN A 1 96 ? -6.148 -12.465 11.732 1.00 66.12 96 ASN A O 1
ATOM 741 N N . HIS A 1 97 ? -5.284 -10.539 12.501 1.00 58.31 97 HIS A N 1
ATOM 742 C CA . HIS A 1 97 ? -4.882 -11.081 13.795 1.00 58.31 97 HIS A CA 1
ATOM 743 C C . HIS A 1 97 ? -5.901 -10.822 14.904 1.00 58.31 97 HIS A C 1
ATOM 745 O O . HIS A 1 97 ? -6.093 -11.700 15.742 1.00 58.31 97 HIS A O 1
ATOM 751 N N . TYR A 1 98 ? -6.586 -9.671 14.916 1.00 55.56 98 TYR A N 1
ATOM 752 C CA . TYR A 1 98 ? -7.418 -9.312 16.069 1.00 55.56 98 TYR A CA 1
ATOM 753 C C . TYR A 1 98 ? -8.680 -8.516 15.700 1.00 55.56 98 TYR A C 1
ATOM 755 O O . TYR A 1 98 ? -8.639 -7.311 15.467 1.00 55.56 98 TYR A O 1
ATOM 763 N N . GLY A 1 99 ? -9.841 -9.180 15.733 1.00 51.62 99 GLY A N 1
ATOM 764 C CA . GLY A 1 99 ? -11.152 -8.526 15.705 1.00 51.62 99 GLY A CA 1
ATOM 765 C C . GLY A 1 99 ? -12.273 -9.401 15.146 1.00 51.62 99 GLY A C 1
ATOM 766 O O . GLY A 1 99 ? -12.052 -10.278 14.315 1.00 51.62 99 GLY A O 1
ATOM 767 N N . LYS A 1 100 ? -13.522 -9.132 15.554 1.00 53.78 100 LYS A N 1
ATOM 768 C CA . LYS A 1 100 ? -14.673 -9.539 14.736 1.00 53.78 100 LYS A CA 1
ATOM 769 C C . LYS A 1 100 ? -14.521 -8.860 13.375 1.00 53.78 100 LYS A C 1
ATOM 771 O O . LYS A 1 100 ? -14.352 -7.642 13.324 1.00 53.78 100 LYS A O 1
ATOM 776 N N . ALA A 1 101 ? -14.665 -9.620 12.290 1.00 62.44 101 ALA A N 1
ATOM 777 C CA . ALA A 1 101 ? -14.554 -9.116 10.917 1.00 62.44 101 ALA A CA 1
ATOM 778 C C . ALA A 1 101 ? -15.406 -7.855 10.645 1.00 62.44 101 ALA A C 1
ATOM 780 O O . ALA A 1 101 ? -15.077 -7.055 9.773 1.00 62.44 101 ALA A O 1
ATOM 781 N N . SER A 1 102 ? -16.492 -7.651 11.400 1.00 68.19 102 SER A N 1
ATOM 782 C CA . SER A 1 102 ? -17.374 -6.488 11.284 1.00 68.19 102 SER A CA 1
ATOM 783 C C . SER A 1 102 ? -16.754 -5.165 11.744 1.00 68.19 102 SER A C 1
ATOM 785 O O . SER A 1 102 ? -16.995 -4.149 11.094 1.00 68.19 102 SER A O 1
ATOM 787 N N . ASP A 1 103 ? -15.991 -5.152 12.843 1.00 72.38 103 ASP A N 1
ATOM 788 C CA . ASP A 1 103 ? -15.422 -3.910 13.388 1.00 72.38 103 ASP A CA 1
ATOM 789 C C . ASP A 1 103 ? -14.233 -3.439 12.553 1.00 72.38 103 ASP A C 1
ATOM 791 O O . ASP A 1 103 ? -14.240 -2.306 12.077 1.00 72.38 103 ASP A O 1
ATOM 795 N N . ILE A 1 104 ? -13.302 -4.352 12.245 1.00 79.31 104 ILE A N 1
ATOM 796 C CA . ILE A 1 104 ? -12.199 -4.090 11.313 1.00 79.31 104 ILE A CA 1
ATOM 797 C C . ILE A 1 104 ? -12.754 -3.545 9.998 1.00 79.31 104 ILE A C 1
ATOM 799 O O . ILE A 1 104 ? -12.357 -2.468 9.583 1.00 79.31 104 ILE A O 1
ATOM 803 N N . LYS A 1 105 ? -13.773 -4.178 9.402 1.00 82.50 105 LYS A N 1
ATOM 804 C CA . LYS A 1 105 ? -14.400 -3.674 8.168 1.00 82.50 105 LYS A CA 1
ATOM 805 C C . LYS A 1 105 ? -14.949 -2.247 8.305 1.00 82.50 105 LYS A C 1
ATOM 807 O O . LYS A 1 105 ? -14.826 -1.443 7.377 1.00 82.50 105 LYS A O 1
ATOM 812 N N . ALA A 1 106 ? -15.584 -1.926 9.433 1.00 86.12 106 ALA A N 1
ATOM 813 C CA . ALA A 1 106 ? -16.146 -0.602 9.673 1.00 86.12 106 ALA A CA 1
ATOM 814 C C . ALA A 1 106 ? -15.054 0.459 9.893 1.00 86.12 106 ALA A C 1
ATOM 816 O O . ALA A 1 106 ? -15.144 1.543 9.306 1.00 86.12 106 ALA A O 1
ATOM 817 N N . SER A 1 107 ? -14.027 0.142 10.687 1.00 87.75 107 SER A N 1
ATOM 818 C CA . SER A 1 107 ? -12.873 1.013 10.922 1.00 87.75 107 SER A CA 1
ATOM 819 C C . SER A 1 107 ? -12.052 1.186 9.642 1.00 87.75 107 SER A C 1
ATOM 821 O O . SER A 1 107 ? -11.837 2.323 9.241 1.00 87.75 107 SER A O 1
ATOM 823 N N . THR A 1 108 ? -11.751 0.122 8.882 1.00 90.56 108 THR A N 1
ATOM 824 C CA . THR A 1 108 ? -11.080 0.196 7.566 1.00 90.56 108 THR A CA 1
ATOM 825 C C . THR A 1 108 ? -11.748 1.236 6.675 1.00 90.56 108 THR A C 1
ATOM 827 O O . THR A 1 108 ? -11.080 2.110 6.128 1.00 90.56 108 THR A O 1
ATOM 830 N N . LYS A 1 109 ? -13.085 1.220 6.574 1.00 92.12 109 LYS A N 1
ATOM 831 C CA . LYS A 1 109 ? -13.803 2.223 5.781 1.00 92.12 109 LYS A CA 1
ATOM 832 C C . LYS A 1 109 ? -13.606 3.645 6.320 1.00 92.12 109 LYS A C 1
ATOM 834 O O . LYS A 1 109 ? -13.457 4.568 5.519 1.00 92.12 109 LYS A O 1
ATOM 839 N N . ARG A 1 110 ? -13.644 3.861 7.639 1.00 92.50 110 ARG A N 1
ATOM 840 C CA . ARG A 1 110 ? -13.476 5.190 8.260 1.00 92.50 110 ARG A CA 1
ATOM 841 C C . ARG A 1 110 ? -12.042 5.706 8.140 1.00 92.50 110 ARG A C 1
ATOM 843 O O . ARG A 1 110 ? -11.864 6.847 7.722 1.00 92.50 110 ARG A O 1
ATOM 850 N N . VAL A 1 111 ? -11.048 4.866 8.400 1.00 93.88 111 VAL A N 1
ATOM 851 C CA . VAL A 1 111 ? -9.625 5.193 8.246 1.00 93.88 111 VAL A CA 1
ATOM 852 C C . VAL A 1 111 ? -9.307 5.518 6.791 1.00 93.88 111 VAL A C 1
ATOM 854 O O . VAL A 1 111 ? -8.775 6.589 6.508 1.00 93.88 111 VAL A O 1
ATOM 857 N N . LEU A 1 112 ? -9.730 4.672 5.843 1.00 96.25 112 LEU A N 1
ATOM 858 C CA . LEU A 1 112 ? -9.506 4.925 4.419 1.00 96.25 112 LEU A CA 1
ATOM 859 C C . LEU A 1 112 ? -10.226 6.178 3.910 1.00 96.25 112 LEU A C 1
ATOM 861 O O . LEU A 1 112 ? -9.717 6.811 2.989 1.00 96.25 112 LEU A O 1
ATOM 865 N N . ASN A 1 113 ? -11.363 6.576 4.498 1.00 96.12 113 ASN A N 1
ATOM 866 C CA . ASN A 1 113 ? -11.999 7.856 4.160 1.00 96.12 113 ASN A CA 1
ATOM 867 C C . ASN A 1 113 ? -11.061 9.022 4.474 1.00 96.12 113 ASN A C 1
ATOM 869 O O . ASN A 1 113 ? -10.924 9.931 3.659 1.00 96.12 113 ASN A O 1
ATOM 873 N N . VAL A 1 114 ? -10.418 9.006 5.644 1.00 95.75 114 VAL A N 1
ATOM 874 C CA . VAL A 1 114 ? -9.480 10.061 6.043 1.00 95.75 114 VAL A CA 1
ATOM 875 C C . VAL A 1 114 ? -8.197 9.966 5.216 1.00 95.75 114 VAL A C 1
ATOM 877 O O . VAL A 1 114 ? -7.794 10.967 4.628 1.00 95.75 114 VAL A O 1
ATOM 880 N N . ALA A 1 115 ? -7.609 8.774 5.073 1.00 95.56 115 ALA A N 1
ATOM 881 C CA . ALA A 1 115 ? -6.402 8.549 4.276 1.00 95.56 115 ALA A CA 1
ATOM 882 C C . ALA A 1 115 ? -6.571 9.012 2.817 1.00 95.56 115 ALA A C 1
ATOM 884 O O . ALA A 1 115 ? -5.721 9.715 2.287 1.00 95.56 115 ALA A O 1
ATOM 885 N N . ASN A 1 116 ? -7.702 8.707 2.175 1.00 95.38 116 ASN A N 1
ATOM 886 C CA . ASN A 1 116 ? -7.955 9.095 0.785 1.00 95.38 116 ASN A CA 1
ATOM 887 C C . ASN A 1 116 ? -8.472 10.534 0.612 1.00 95.38 116 ASN A C 1
ATOM 889 O O . ASN A 1 116 ? -8.633 10.970 -0.527 1.00 95.38 116 ASN A O 1
ATOM 893 N N . SER A 1 117 ? -8.725 11.288 1.687 1.00 93.19 117 SER A N 1
ATOM 894 C CA . SER A 1 117 ? -9.174 12.688 1.605 1.00 93.19 117 SER A CA 1
ATOM 895 C C . SER A 1 117 ? -8.105 13.664 2.085 1.00 93.19 117 SER A C 1
ATOM 897 O O . SER A 1 117 ? -7.516 14.370 1.269 1.00 93.19 117 SER A O 1
ATOM 899 N N . THR A 1 118 ? -7.831 13.696 3.387 1.00 92.31 118 THR A N 1
ATOM 900 C CA . THR A 1 118 ? -6.920 14.669 4.004 1.00 92.31 118 THR A CA 1
ATOM 901 C C . THR A 1 118 ? -5.602 14.049 4.457 1.00 92.31 118 THR A C 1
ATOM 903 O O . THR A 1 118 ? -4.575 14.720 4.429 1.00 92.31 118 THR A O 1
ATOM 906 N N . GLY A 1 119 ? -5.599 12.763 4.810 1.00 91.75 119 GLY A N 1
ATOM 907 C CA . GLY A 1 119 ? -4.464 12.071 5.423 1.00 91.75 119 GLY A CA 1
ATOM 908 C C . GLY A 1 119 ? -3.455 11.453 4.456 1.00 91.75 119 GLY A C 1
ATOM 909 O O . GLY A 1 119 ? -2.467 10.902 4.919 1.00 91.75 119 GLY A O 1
ATOM 910 N N . TYR A 1 120 ? -3.650 11.527 3.136 1.00 93.38 120 TYR A N 1
ATOM 911 C CA . TYR A 1 120 ? -2.807 10.796 2.170 1.00 93.38 120 TYR A CA 1
ATOM 912 C C . TYR A 1 120 ? -1.312 11.118 2.301 1.00 93.38 120 TYR A C 1
ATOM 914 O O . TYR A 1 120 ? -0.458 10.259 2.131 1.00 93.38 120 TYR A O 1
ATOM 922 N N . HIS A 1 121 ? -1.005 12.374 2.622 1.00 92.88 121 HIS A N 1
ATOM 923 C CA . HIS A 1 121 ? 0.358 12.873 2.782 1.00 92.88 121 HIS A CA 1
ATOM 924 C C . HIS A 1 121 ? 1.094 12.280 3.995 1.00 92.88 121 HIS A C 1
ATOM 926 O O . HIS A 1 121 ? 2.308 12.389 4.060 1.00 92.88 121 HIS A O 1
ATOM 932 N N . THR A 1 122 ? 0.374 11.665 4.937 1.00 91.94 122 THR A N 1
ATOM 933 C CA . THR A 1 122 ? 0.950 11.025 6.133 1.00 91.94 122 THR A CA 1
ATOM 934 C C . THR A 1 122 ? 1.447 9.601 5.869 1.00 91.94 122 THR A C 1
ATOM 936 O O . THR A 1 122 ? 1.944 8.953 6.778 1.00 91.94 122 THR A O 1
ATOM 939 N N . ILE A 1 123 ? 1.269 9.091 4.645 1.00 94.19 123 ILE A N 1
ATOM 940 C CA . ILE A 1 123 ? 1.651 7.736 4.239 1.00 94.19 123 ILE A CA 1
ATOM 941 C C . ILE A 1 123 ? 3.040 7.811 3.592 1.00 94.19 123 ILE A C 1
ATOM 943 O O . ILE A 1 123 ? 3.184 7.665 2.373 1.00 94.19 123 ILE A O 1
ATOM 947 N N . ASP A 1 124 ? 4.052 8.134 4.395 1.00 90.75 124 ASP A N 1
ATOM 948 C CA . ASP A 1 124 ? 5.376 8.511 3.898 1.00 90.75 124 ASP A CA 1
ATOM 949 C C . ASP A 1 124 ? 6.446 7.437 4.127 1.00 90.75 124 ASP A C 1
ATOM 951 O O . ASP A 1 124 ? 7.369 7.353 3.318 1.00 90.75 124 ASP A O 1
ATOM 955 N N . THR A 1 125 ? 6.275 6.538 5.098 1.00 90.31 125 THR A N 1
ATOM 956 C CA . THR A 1 125 ? 7.188 5.410 5.347 1.00 90.31 125 THR A CA 1
ATOM 957 C C . THR A 1 125 ? 6.763 4.105 4.665 1.00 90.31 125 THR A C 1
ATOM 959 O O . THR A 1 125 ? 5.599 3.890 4.320 1.00 90.31 125 THR A O 1
ATOM 962 N N . LEU A 1 126 ? 7.706 3.162 4.536 1.00 88.69 126 LEU A N 1
ATOM 963 C CA . LEU A 1 126 ? 7.442 1.799 4.050 1.00 88.69 126 LEU A CA 1
ATOM 964 C C . LEU A 1 126 ? 6.318 1.093 4.824 1.00 88.69 126 LEU A C 1
ATOM 966 O O . LEU A 1 126 ? 5.432 0.497 4.212 1.00 88.69 126 LEU A O 1
ATOM 970 N N . ASN A 1 127 ? 6.324 1.203 6.156 1.00 89.88 127 ASN A N 1
ATOM 971 C CA . ASN A 1 127 ? 5.319 0.562 7.003 1.00 89.88 127 ASN A CA 1
ATOM 972 C C . ASN A 1 127 ? 3.935 1.190 6.813 1.00 89.88 127 ASN A C 1
ATOM 974 O O . ASN A 1 127 ? 2.945 0.471 6.704 1.00 89.88 127 ASN A O 1
ATOM 978 N N . GLU A 1 128 ? 3.842 2.517 6.723 1.00 93.31 128 GLU A N 1
ATOM 979 C CA . GLU A 1 128 ? 2.555 3.183 6.489 1.00 93.31 128 GLU A CA 1
ATOM 980 C C . GLU A 1 128 ? 1.992 2.846 5.108 1.00 93.31 128 GLU A C 1
ATOM 982 O O . GLU A 1 128 ? 0.791 2.599 4.989 1.00 93.31 128 GLU A O 1
ATOM 987 N N . ARG A 1 129 ? 2.842 2.762 4.076 1.00 95.00 129 ARG A N 1
ATOM 988 C CA . ARG A 1 129 ? 2.433 2.320 2.732 1.00 95.00 129 ARG A CA 1
ATOM 989 C C . ARG A 1 129 ? 1.935 0.884 2.747 1.00 95.00 129 ARG A C 1
ATOM 991 O O . ARG A 1 129 ? 0.847 0.625 2.243 1.00 95.00 129 ARG A O 1
ATOM 998 N N . ALA A 1 130 ? 2.672 -0.028 3.384 1.00 93.06 130 ALA A N 1
ATOM 999 C CA . ALA A 1 130 ? 2.242 -1.412 3.561 1.00 93.06 130 ALA A CA 1
ATOM 1000 C C . ALA A 1 130 ? 0.876 -1.497 4.259 1.00 93.06 130 ALA A C 1
ATOM 1002 O O . ALA A 1 130 ? -0.022 -2.202 3.800 1.00 93.06 130 ALA A O 1
ATOM 1003 N N . ASN A 1 131 ? 0.691 -0.727 5.331 1.00 94.00 131 ASN A N 1
ATOM 1004 C CA . ASN A 1 131 ? -0.558 -0.674 6.082 1.00 94.00 131 ASN A CA 1
ATOM 1005 C C . ASN A 1 131 ? -1.715 -0.105 5.252 1.00 94.00 131 ASN A C 1
ATOM 1007 O O . ASN A 1 131 ? -2.814 -0.662 5.260 1.00 94.00 131 ASN A O 1
ATOM 1011 N N . TYR A 1 132 ? -1.469 0.959 4.487 1.00 96.69 132 TYR A N 1
ATOM 1012 C CA . TYR A 1 132 ? -2.439 1.520 3.552 1.00 96.69 132 TYR A CA 1
ATOM 1013 C C . TYR A 1 132 ? -2.827 0.525 2.456 1.00 96.69 132 TYR A C 1
ATOM 1015 O O . TYR A 1 132 ? -4.017 0.326 2.213 1.00 96.69 132 TYR A O 1
ATOM 1023 N N . PHE A 1 133 ? -1.856 -0.144 1.832 1.00 96.00 133 PHE A N 1
ATOM 1024 C CA . PHE A 1 133 ? -2.117 -1.159 0.816 1.00 96.00 133 PHE A CA 1
ATOM 1025 C C . PHE A 1 133 ? -2.895 -2.344 1.390 1.00 96.00 133 PHE A C 1
ATOM 1027 O O . PHE A 1 133 ? -3.906 -2.740 0.814 1.00 96.00 133 PHE A O 1
ATOM 1034 N N . GLY A 1 134 ? -2.529 -2.836 2.573 1.00 93.12 134 GLY A N 1
ATOM 1035 C CA . GLY A 1 134 ? -3.275 -3.891 3.255 1.00 93.12 134 GLY A CA 1
ATOM 1036 C C . GLY A 1 134 ? -4.723 -3.503 3.566 1.00 93.12 134 GLY A C 1
ATOM 1037 O O . GLY A 1 134 ? -5.649 -4.285 3.333 1.00 93.12 134 GLY A O 1
ATOM 1038 N N . ALA A 1 135 ? -4.945 -2.265 4.015 1.00 93.75 135 ALA A N 1
ATOM 1039 C CA . ALA A 1 135 ? -6.282 -1.725 4.249 1.00 93.75 135 ALA A CA 1
ATOM 1040 C C . ALA A 1 135 ? -7.088 -1.592 2.943 1.00 93.75 135 ALA A C 1
ATOM 1042 O O . ALA A 1 135 ? -8.255 -1.989 2.886 1.00 93.75 135 ALA A O 1
ATOM 1043 N N . MET A 1 136 ? -6.467 -1.078 1.877 1.00 95.56 136 MET A N 1
ATOM 1044 C CA . MET A 1 136 ? -7.071 -0.972 0.547 1.00 95.56 136 MET A CA 1
ATOM 1045 C C . MET A 1 136 ? -7.405 -2.347 -0.032 1.00 95.56 136 MET A C 1
ATOM 1047 O O . MET A 1 136 ? -8.484 -2.507 -0.602 1.00 95.56 136 MET A O 1
ATOM 1051 N N . TYR A 1 137 ? -6.556 -3.359 0.160 1.00 93.50 137 TYR A N 1
ATOM 1052 C CA . TYR A 1 137 ? -6.852 -4.737 -0.226 1.00 93.50 137 TYR A CA 1
ATOM 1053 C C . TYR A 1 137 ? -8.047 -5.290 0.555 1.00 93.50 137 TYR A C 1
ATOM 1055 O O . TYR A 1 137 ? -8.995 -5.783 -0.050 1.00 93.50 137 TYR A O 1
ATOM 1063 N N . GLY A 1 138 ? -8.066 -5.128 1.883 1.00 88.69 138 GLY A N 1
ATOM 1064 C CA . GLY A 1 138 ? -9.194 -5.550 2.719 1.00 88.69 138 GLY A CA 1
ATOM 1065 C C . GLY A 1 138 ? -10.524 -4.876 2.349 1.00 88.69 138 GLY A C 1
ATOM 1066 O O . GLY A 1 138 ? -11.589 -5.462 2.540 1.00 88.69 138 GLY A O 1
ATOM 1067 N N . TYR A 1 139 ? -10.476 -3.661 1.795 1.00 91.38 139 TYR A N 1
ATOM 1068 C CA . TYR A 1 139 ? -11.660 -2.916 1.367 1.00 91.38 139 TYR A CA 1
ATOM 1069 C C . TYR A 1 139 ? -12.098 -3.211 -0.076 1.00 91.38 139 TYR A C 1
ATOM 1071 O O . TYR A 1 139 ? -13.293 -3.347 -0.338 1.00 91.38 139 TYR A O 1
ATOM 1079 N N . THR A 1 140 ? -11.153 -3.282 -1.014 1.00 92.81 140 THR A N 1
ATOM 1080 C CA . THR A 1 140 ? -11.424 -3.379 -2.462 1.00 92.81 140 THR A CA 1
ATOM 1081 C C . THR A 1 140 ? -11.342 -4.803 -3.007 1.00 92.81 140 THR A C 1
ATOM 1083 O O . THR A 1 140 ? -11.906 -5.079 -4.061 1.00 92.81 140 THR A O 1
ATOM 1086 N N . GLY A 1 141 ? -10.623 -5.697 -2.324 1.00 91.94 141 GLY A N 1
ATOM 1087 C CA . GLY A 1 141 ? -10.320 -7.050 -2.789 1.00 91.94 141 GLY A CA 1
ATOM 1088 C C . GLY A 1 141 ? -9.357 -7.117 -3.978 1.00 91.94 141 GLY A C 1
ATOM 1089 O O . GLY A 1 141 ? -9.227 -8.182 -4.570 1.00 91.94 141 GLY A O 1
ATOM 1090 N N . GLN A 1 142 ? -8.709 -6.011 -4.360 1.00 94.25 142 GLN A N 1
ATOM 1091 C CA . GLN A 1 142 ? -7.865 -5.941 -5.557 1.00 94.25 142 GLN A CA 1
ATOM 1092 C C . GLN A 1 142 ? -6.453 -6.501 -5.308 1.00 94.25 142 GLN A C 1
ATOM 1094 O O . GLN A 1 142 ? -5.717 -5.917 -4.506 1.00 94.25 142 GLN A O 1
ATOM 1099 N N . PRO A 1 143 ? -6.037 -7.577 -6.003 1.00 94.31 143 PRO A N 1
ATOM 1100 C CA . PRO A 1 143 ? -4.757 -8.253 -5.773 1.00 94.31 143 PRO A CA 1
ATOM 1101 C C . PRO A 1 143 ? -3.516 -7.365 -5.864 1.00 94.31 143 PRO A C 1
ATOM 1103 O O . PRO A 1 143 ? -2.547 -7.616 -5.149 1.00 94.31 143 PRO A O 1
ATOM 1106 N N . TRP A 1 144 ? -3.547 -6.298 -6.671 1.00 95.56 144 TRP A N 1
ATOM 1107 C CA . TRP A 1 144 ? -2.419 -5.367 -6.772 1.00 95.56 144 TRP A CA 1
ATOM 1108 C C . TRP A 1 144 ? -2.036 -4.783 -5.405 1.00 95.56 144 TRP A C 1
ATOM 1110 O O . TRP A 1 144 ? -0.858 -4.755 -5.060 1.00 95.56 144 TRP A O 1
ATOM 1120 N N . PHE A 1 145 ? -3.019 -4.406 -4.577 1.00 95.56 145 PHE A N 1
ATOM 1121 C CA . PHE A 1 145 ? -2.753 -3.884 -3.234 1.00 95.56 145 PHE A CA 1
ATOM 1122 C C . PHE A 1 145 ? -2.153 -4.940 -2.301 1.00 95.56 145 PHE A C 1
ATOM 1124 O O . PHE A 1 145 ? -1.293 -4.609 -1.492 1.00 95.56 145 PHE A O 1
ATOM 1131 N N . ARG A 1 146 ? -2.558 -6.211 -2.423 1.00 92.38 146 ARG A N 1
ATOM 1132 C CA . ARG A 1 146 ? -1.958 -7.306 -1.646 1.00 92.38 146 ARG A CA 1
ATOM 1133 C C . ARG A 1 146 ? -0.479 -7.462 -1.991 1.00 92.38 146 ARG A C 1
ATOM 1135 O O . ARG A 1 146 ? 0.359 -7.480 -1.101 1.00 92.38 146 ARG A O 1
ATOM 1142 N N . VAL A 1 147 ? -0.157 -7.522 -3.282 1.00 90.88 147 VAL A N 1
ATOM 1143 C CA . VAL A 1 147 ? 1.236 -7.653 -3.731 1.00 90.88 147 VAL A CA 1
ATOM 1144 C C . VAL A 1 147 ? 2.058 -6.417 -3.352 1.00 90.88 147 VAL A C 1
ATOM 1146 O O . VAL A 1 147 ? 3.197 -6.555 -2.911 1.00 90.88 147 VAL A O 1
ATOM 1149 N N . ALA A 1 148 ? 1.488 -5.215 -3.464 1.00 92.56 148 ALA A N 1
ATOM 1150 C CA . ALA A 1 148 ? 2.147 -3.979 -3.050 1.00 92.56 148 ALA A CA 1
ATOM 1151 C C . ALA A 1 148 ? 2.423 -3.939 -1.536 1.00 92.56 148 ALA A C 1
ATOM 1153 O O . ALA A 1 148 ? 3.489 -3.477 -1.121 1.00 92.56 148 ALA A O 1
ATOM 1154 N N . GLU A 1 149 ? 1.506 -4.448 -0.707 1.00 91.69 149 GLU A N 1
ATOM 1155 C CA . GLU A 1 149 ? 1.744 -4.652 0.724 1.00 91.69 149 GLU A CA 1
ATOM 1156 C C . GLU A 1 149 ? 2.919 -5.610 0.957 1.00 91.69 149 GLU A C 1
ATOM 1158 O O . GLU A 1 149 ? 3.865 -5.234 1.649 1.00 91.69 149 GLU A O 1
ATOM 1163 N N . ASP A 1 150 ? 2.898 -6.799 0.347 1.00 85.94 150 ASP A N 1
ATOM 1164 C CA . ASP A 1 150 ? 3.938 -7.824 0.522 1.00 85.94 150 ASP A CA 1
ATOM 1165 C C . ASP A 1 150 ? 5.335 -7.285 0.150 1.00 85.94 150 ASP A C 1
ATOM 1167 O O . ASP A 1 150 ? 6.318 -7.484 0.872 1.00 85.94 150 ASP A O 1
ATOM 1171 N N . VAL A 1 151 ? 5.425 -6.535 -0.956 1.00 83.62 151 VAL A N 1
ATOM 1172 C CA . VAL A 1 151 ? 6.665 -5.878 -1.402 1.00 83.62 151 VAL A CA 1
ATOM 1173 C C . VAL A 1 151 ? 7.110 -4.787 -0.430 1.00 83.62 151 VAL A C 1
ATOM 1175 O O . VAL A 1 151 ? 8.299 -4.694 -0.102 1.00 83.62 151 VAL A O 1
ATOM 1178 N N . SER A 1 152 ? 6.167 -3.988 0.069 1.00 86.69 152 SER A N 1
ATOM 1179 C CA . SER A 1 152 ? 6.454 -2.923 1.034 1.00 86.69 152 SER A CA 1
ATOM 1180 C C . SER A 1 152 ? 6.965 -3.481 2.364 1.00 86.69 152 SER A C 1
ATOM 1182 O O . SER A 1 152 ? 7.860 -2.878 2.953 1.00 86.69 152 SER A O 1
ATOM 1184 N N . ARG A 1 153 ? 6.468 -4.650 2.801 1.00 82.94 153 ARG A N 1
ATOM 1185 C CA . ARG A 1 153 ? 6.903 -5.313 4.040 1.00 82.94 153 ARG A CA 1
ATOM 1186 C C . ARG A 1 153 ? 8.216 -6.078 3.864 1.00 82.94 153 ARG A C 1
ATOM 1188 O O . ARG A 1 153 ? 9.216 -5.714 4.476 1.00 82.94 153 ARG A O 1
ATOM 1195 N N . GLU A 1 154 ? 8.265 -7.100 3.009 1.00 70.19 154 GLU A N 1
ATOM 1196 C CA . GLU A 1 154 ? 9.261 -8.177 3.183 1.00 70.19 154 GLU A CA 1
ATOM 1197 C C . GLU A 1 154 ? 10.025 -8.621 1.931 1.00 70.19 154 GLU A C 1
ATOM 1199 O O . GLU A 1 154 ? 11.102 -9.203 2.073 1.00 70.19 154 GLU A O 1
ATOM 1204 N N . ASP A 1 155 ? 9.526 -8.365 0.719 1.00 56.97 155 ASP A N 1
ATOM 1205 C CA . ASP A 1 155 ? 9.902 -9.148 -0.479 1.00 56.97 155 ASP A CA 1
ATOM 1206 C C . ASP A 1 155 ? 11.414 -9.229 -0.804 1.00 56.97 155 ASP A C 1
ATOM 1208 O O . ASP A 1 155 ? 11.882 -10.226 -1.371 1.00 56.97 155 ASP A O 1
ATOM 1212 N N . LEU A 1 156 ? 12.207 -8.232 -0.390 1.00 55.41 156 LEU A N 1
ATOM 1213 C CA . LEU A 1 156 ? 13.670 -8.241 -0.530 1.00 55.41 156 LEU A CA 1
ATOM 1214 C C . LEU A 1 156 ? 14.439 -8.420 0.782 1.00 55.41 156 LEU A C 1
ATOM 1216 O O . LEU A 1 156 ? 15.525 -8.993 0.768 1.00 55.41 156 LEU A O 1
ATOM 1220 N N . GLN A 1 157 ? 13.899 -7.961 1.908 1.00 48.31 157 GLN A N 1
ATOM 1221 C CA . GLN A 1 157 ? 14.582 -8.024 3.200 1.00 48.31 157 GLN A CA 1
ATOM 1222 C C . GLN A 1 157 ? 14.526 -9.428 3.816 1.00 48.31 157 GLN A C 1
ATOM 1224 O O . GLN A 1 157 ? 15.538 -9.904 4.329 1.00 48.31 157 GLN A O 1
ATOM 1229 N N . GLY A 1 158 ? 13.387 -10.124 3.722 1.00 44.91 158 GLY A N 1
ATOM 1230 C CA . GLY A 1 158 ? 13.168 -11.397 4.423 1.00 44.91 158 GLY A CA 1
ATOM 1231 C C . GLY A 1 158 ? 14.187 -12.483 4.063 1.00 44.91 158 GLY A C 1
ATOM 1232 O O . GLY A 1 158 ? 14.620 -13.246 4.924 1.00 44.91 158 GLY A O 1
ATOM 1233 N N . TRP A 1 159 ? 14.652 -12.506 2.810 1.00 42.94 159 TRP A N 1
ATOM 1234 C CA . TRP A 1 159 ? 15.641 -13.483 2.356 1.00 42.94 159 TRP A CA 1
ATOM 1235 C C . TRP A 1 159 ? 17.097 -13.030 2.616 1.00 42.94 159 TRP A C 1
ATOM 1237 O O . TRP A 1 159 ? 17.923 -13.868 2.974 1.00 42.94 159 TRP A O 1
ATOM 1247 N N . ILE A 1 160 ? 17.412 -11.726 2.539 1.00 46.44 160 ILE A N 1
ATOM 1248 C CA . ILE A 1 160 ? 18.754 -11.182 2.851 1.00 46.44 160 ILE A CA 1
ATOM 1249 C C . ILE A 1 160 ? 19.086 -11.368 4.329 1.00 46.44 160 ILE A C 1
ATOM 1251 O O . ILE A 1 160 ? 20.186 -11.803 4.659 1.00 46.44 160 ILE A O 1
ATOM 1255 N N . TYR A 1 161 ? 18.125 -11.118 5.221 1.00 39.28 161 TYR A N 1
ATOM 1256 C CA . TYR A 1 161 ? 18.312 -11.375 6.648 1.00 39.28 161 TYR A CA 1
ATOM 1257 C C . TYR A 1 161 ? 18.410 -12.878 6.958 1.00 39.28 161 TYR A C 1
ATOM 1259 O O . TYR A 1 161 ? 19.182 -13.262 7.836 1.00 39.28 161 TYR A O 1
ATOM 1267 N N . SER A 1 162 ? 17.719 -13.743 6.199 1.00 40.28 162 SER A N 1
ATOM 1268 C CA . SER A 1 162 ? 17.862 -15.205 6.322 1.00 40.28 162 SER A CA 1
ATOM 1269 C C . SER A 1 162 ? 19.206 -15.744 5.804 1.00 40.28 162 SER A C 1
ATOM 1271 O O . SER A 1 162 ? 19.636 -16.816 6.222 1.00 40.28 162 SER A O 1
ATOM 1273 N N . ALA A 1 163 ? 19.890 -14.992 4.932 1.00 37.31 163 ALA A N 1
ATOM 1274 C CA . ALA A 1 163 ? 21.181 -15.354 4.342 1.00 37.31 163 ALA A CA 1
ATOM 1275 C C . ALA A 1 163 ? 22.403 -14.925 5.182 1.00 37.31 163 ALA A C 1
ATOM 1277 O O . ALA A 1 163 ? 23.537 -15.203 4.796 1.00 37.31 163 ALA A O 1
ATOM 1278 N N . GLY A 1 164 ? 22.185 -14.328 6.359 1.00 33.84 164 GLY A N 1
ATOM 1279 C CA . GLY A 1 164 ? 23.223 -14.104 7.361 1.00 33.84 164 GLY A CA 1
ATOM 1280 C C . GLY A 1 164 ? 23.798 -12.687 7.375 1.00 33.84 164 GLY A C 1
ATOM 1281 O O . GLY A 1 164 ? 24.289 -12.176 6.379 1.00 33.84 164 GLY A O 1
ATOM 1282 N N . ASN A 1 165 ? 23.735 -12.092 8.566 1.00 39.62 165 ASN A N 1
ATOM 1283 C CA . ASN A 1 165 ? 24.555 -11.037 9.174 1.00 39.62 165 ASN A CA 1
ATOM 1284 C C . ASN A 1 165 ? 25.770 -10.491 8.375 1.00 39.62 165 ASN A C 1
ATOM 1286 O O . ASN A 1 165 ? 26.909 -10.601 8.831 1.00 39.62 165 ASN A O 1
ATOM 1290 N N . MET A 1 166 ? 25.556 -9.872 7.212 1.00 40.84 166 MET A N 1
ATOM 1291 C CA . MET A 1 166 ? 26.616 -9.209 6.453 1.00 40.84 166 MET A CA 1
ATOM 1292 C C . MET A 1 166 ? 26.261 -7.749 6.191 1.00 40.84 166 MET A C 1
ATOM 1294 O O . MET A 1 166 ? 25.213 -7.398 5.657 1.00 40.84 166 MET A O 1
ATOM 1298 N N . THR A 1 167 ? 27.176 -6.915 6.662 1.00 43.09 167 THR A N 1
ATOM 1299 C CA . THR A 1 167 ? 27.137 -5.464 6.752 1.00 43.09 167 THR A CA 1
ATOM 1300 C C . THR A 1 167 ? 26.889 -4.779 5.404 1.00 43.09 167 THR A C 1
ATOM 1302 O O . THR A 1 167 ? 27.208 -5.301 4.334 1.00 43.09 167 THR A O 1
ATOM 1305 N N . SER A 1 168 ? 26.351 -3.560 5.482 1.00 51.94 168 SER A N 1
ATOM 1306 C CA . SER A 1 168 ? 26.062 -2.619 4.386 1.00 51.94 168 SER A CA 1
ATOM 1307 C C . SER A 1 168 ? 27.188 -2.424 3.363 1.00 51.94 168 SER A C 1
ATOM 1309 O O . SER A 1 168 ? 26.933 -2.013 2.234 1.00 51.94 168 SER A O 1
ATOM 1311 N N . ASP A 1 169 ? 28.430 -2.736 3.726 1.00 47.72 169 ASP A N 1
ATOM 1312 C CA . ASP A 1 169 ? 29.609 -2.407 2.924 1.00 47.72 169 ASP A CA 1
ATOM 1313 C C . ASP A 1 169 ? 29.866 -3.415 1.793 1.00 47.72 169 ASP A C 1
ATOM 1315 O O . ASP A 1 169 ? 30.541 -3.091 0.817 1.00 47.72 169 ASP A O 1
ATOM 1319 N N . LEU A 1 170 ? 29.295 -4.625 1.869 1.00 52.72 170 LEU A N 1
ATOM 1320 C CA . LEU A 1 170 ? 29.515 -5.670 0.862 1.00 52.72 170 LEU A CA 1
ATOM 1321 C C . LEU A 1 170 ? 28.496 -5.664 -0.286 1.00 52.72 170 LEU A C 1
ATOM 1323 O O . LEU A 1 170 ? 28.665 -6.430 -1.233 1.00 52.72 170 LEU A O 1
ATOM 1327 N N . TYR A 1 171 ? 27.450 -4.832 -0.217 1.00 55.16 171 TYR A N 1
ATOM 1328 C CA . TYR A 1 171 ? 26.257 -4.912 -1.081 1.00 55.16 171 TYR A CA 1
ATOM 1329 C C . TYR A 1 171 ? 25.916 -3.596 -1.817 1.00 55.16 171 TYR A C 1
ATOM 1331 O O . TYR A 1 171 ? 25.191 -3.606 -2.813 1.00 55.16 171 TYR A O 1
ATOM 1339 N N . GLY A 1 172 ? 26.519 -2.470 -1.423 1.00 55.28 172 GLY A N 1
ATOM 1340 C CA . GLY A 1 172 ? 26.109 -1.144 -1.896 1.00 55.28 172 GLY A CA 1
ATOM 1341 C C . GLY 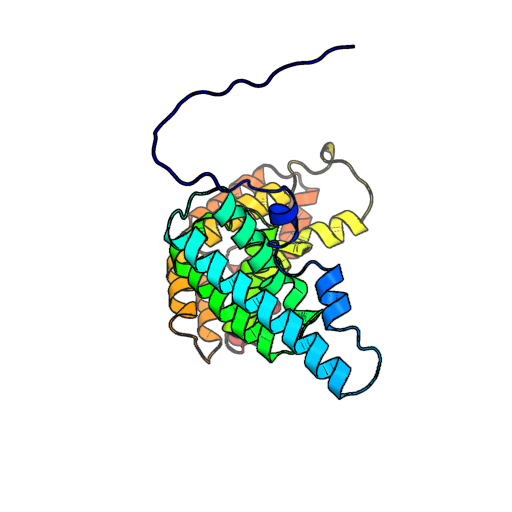A 1 172 ? 24.970 -0.581 -1.035 1.00 55.28 172 GLY A C 1
ATOM 1342 O O . GLY A 1 172 ? 24.718 -1.099 0.053 1.00 55.28 172 GLY A O 1
ATOM 1343 N N . PRO A 1 173 ? 24.293 0.497 -1.464 1.00 61.03 173 PRO A N 1
ATOM 1344 C CA . PRO A 1 173 ? 23.269 1.116 -0.634 1.00 61.03 173 PRO A CA 1
ATOM 1345 C C . PRO A 1 173 ? 22.095 0.155 -0.357 1.00 61.03 173 PRO A C 1
ATOM 1347 O O . PRO A 1 173 ? 21.758 -0.650 -1.233 1.00 61.03 173 PRO A O 1
ATOM 1350 N N . PRO A 1 174 ? 21.451 0.245 0.825 1.00 67.81 174 PRO A N 1
ATOM 1351 C CA . PRO A 1 174 ? 20.365 -0.651 1.210 1.00 67.8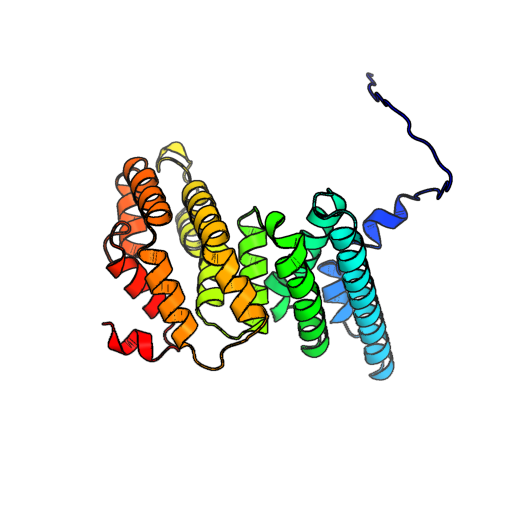1 174 PRO A CA 1
ATOM 1352 C C . PRO A 1 174 ? 19.239 -0.689 0.175 1.00 67.81 174 PRO A C 1
ATOM 1354 O O . PRO A 1 174 ? 18.814 0.352 -0.331 1.00 67.81 174 PRO A O 1
ATOM 1357 N N . LEU A 1 175 ? 18.699 -1.883 -0.086 1.00 74.44 175 LEU A N 1
ATOM 1358 C CA . LEU A 1 175 ? 17.511 -2.062 -0.934 1.00 74.44 175 LEU A CA 1
ATOM 1359 C C . LEU A 1 175 ? 16.291 -1.304 -0.394 1.00 74.44 175 LEU A C 1
ATOM 1361 O O . LEU A 1 175 ? 15.393 -0.971 -1.162 1.00 74.44 175 LEU A O 1
ATOM 1365 N N . ASP A 1 176 ? 16.289 -0.967 0.895 1.00 76.44 176 ASP A N 1
ATOM 1366 C CA . ASP A 1 176 ? 15.265 -0.127 1.512 1.00 76.44 176 ASP A CA 1
ATOM 1367 C C . ASP A 1 176 ? 15.196 1.260 0.905 1.00 76.44 176 ASP A C 1
ATOM 1369 O O . ASP A 1 176 ? 14.097 1.754 0.693 1.00 76.44 176 ASP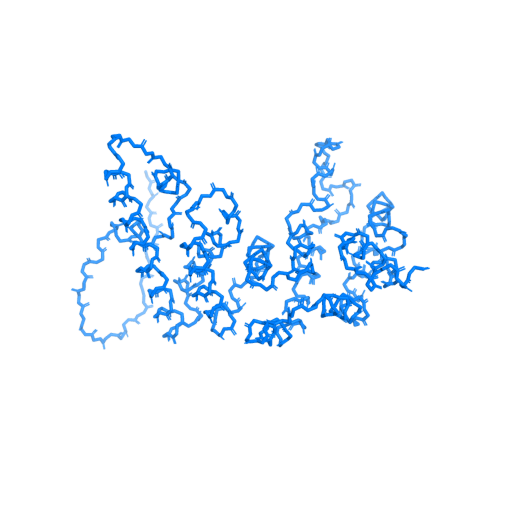 A O 1
ATOM 1373 N N . ASN A 1 177 ? 16.334 1.855 0.550 1.00 83.50 177 ASN A N 1
ATOM 1374 C CA . ASN A 1 177 ? 16.340 3.182 -0.054 1.00 83.50 177 ASN A CA 1
ATOM 1375 C C . ASN A 1 177 ? 15.724 3.147 -1.459 1.00 83.50 177 ASN A C 1
ATOM 1377 O O . ASN A 1 177 ? 14.978 4.047 -1.834 1.00 83.50 177 ASN A O 1
ATOM 1381 N N . TRP A 1 178 ? 15.991 2.082 -2.224 1.00 86.38 178 TRP A N 1
ATOM 1382 C CA . TRP A 1 178 ? 15.319 1.856 -3.504 1.00 86.38 178 TRP A CA 1
ATOM 1383 C C . TRP A 1 178 ? 13.822 1.646 -3.326 1.00 86.38 178 TRP A C 1
ATOM 1385 O O . TRP A 1 178 ? 13.035 2.269 -4.032 1.00 86.38 178 TRP A O 1
ATOM 1395 N N . ARG A 1 179 ? 13.427 0.788 -2.382 1.00 85.31 179 ARG A N 1
ATOM 1396 C CA . ARG A 1 179 ? 12.021 0.474 -2.117 1.00 85.31 179 ARG A CA 1
ATOM 1397 C C . ARG A 1 179 ? 11.263 1.708 -1.641 1.00 85.31 179 ARG A C 1
ATOM 1399 O O . ARG A 1 179 ? 10.126 1.927 -2.049 1.00 85.31 179 ARG A O 1
ATOM 1406 N N . ASP A 1 180 ? 11.898 2.523 -0.810 1.00 87.75 180 ASP A N 1
ATOM 1407 C CA . ASP A 1 180 ? 11.323 3.757 -0.306 1.00 87.75 180 ASP A CA 1
ATOM 1408 C C . ASP A 1 180 ? 11.188 4.813 -1.411 1.00 87.75 180 ASP A C 1
ATOM 1410 O O . ASP A 1 180 ? 10.121 5.409 -1.564 1.00 87.75 180 ASP A O 1
ATOM 1414 N N . GLU A 1 181 ? 12.201 4.993 -2.262 1.00 92.06 181 GLU A N 1
ATOM 1415 C CA . GLU A 1 181 ? 12.113 5.925 -3.391 1.00 92.06 181 GLU A CA 1
ATOM 1416 C C . GLU A 1 181 ? 11.087 5.452 -4.434 1.00 92.06 181 GLU A C 1
ATOM 1418 O O . GLU A 1 181 ? 10.226 6.227 -4.847 1.00 92.06 181 GLU A O 1
ATOM 1423 N N . ALA A 1 182 ? 11.101 4.166 -4.800 1.00 91.50 182 ALA A N 1
ATOM 1424 C CA . ALA A 1 182 ? 10.131 3.573 -5.721 1.00 91.50 182 ALA A CA 1
ATOM 1425 C C . ALA A 1 182 ? 8.705 3.685 -5.168 1.00 91.50 182 ALA A C 1
ATOM 1427 O O . ALA A 1 182 ? 7.800 4.148 -5.862 1.00 91.50 182 ALA A O 1
ATOM 1428 N N . GLY A 1 183 ? 8.511 3.345 -3.892 1.00 92.06 183 GLY A N 1
ATOM 1429 C CA . GLY A 1 183 ? 7.232 3.492 -3.207 1.00 92.06 183 GLY A CA 1
ATOM 1430 C C . GLY A 1 183 ? 6.752 4.944 -3.160 1.00 92.06 183 GLY A C 1
ATOM 1431 O O . GLY A 1 183 ? 5.556 5.187 -3.288 1.00 92.06 183 GLY A O 1
ATOM 1432 N N . THR A 1 184 ? 7.660 5.920 -3.055 1.00 95.12 184 THR A N 1
ATOM 1433 C CA . THR A 1 184 ? 7.310 7.349 -3.084 1.00 95.12 184 THR A CA 1
ATOM 1434 C C . THR A 1 184 ? 6.717 7.726 -4.439 1.00 95.12 184 THR A C 1
ATOM 1436 O O . THR A 1 184 ? 5.672 8.376 -4.493 1.00 95.12 184 THR A O 1
ATOM 1439 N N . ILE A 1 185 ? 7.338 7.275 -5.534 1.00 95.81 185 ILE A N 1
ATOM 1440 C CA . ILE A 1 185 ? 6.824 7.493 -6.893 1.00 95.81 185 ILE A CA 1
ATOM 1441 C C . ILE A 1 185 ? 5.480 6.783 -7.093 1.00 95.81 185 ILE A C 1
ATOM 1443 O O . ILE A 1 185 ? 4.533 7.397 -7.581 1.00 95.81 185 ILE A O 1
ATOM 1447 N N . ILE A 1 186 ? 5.352 5.533 -6.640 1.00 95.75 186 ILE A N 1
ATOM 1448 C CA . ILE A 1 186 ? 4.102 4.757 -6.710 1.00 95.75 186 ILE A CA 1
ATOM 1449 C C . ILE A 1 186 ? 2.967 5.467 -5.966 1.00 95.75 186 ILE A C 1
ATOM 1451 O O . ILE A 1 186 ? 1.862 5.592 -6.495 1.00 95.75 186 ILE A O 1
ATOM 1455 N N . MET A 1 187 ? 3.229 5.969 -4.758 1.00 96.19 187 MET A N 1
ATOM 1456 C CA . MET A 1 187 ? 2.243 6.711 -3.973 1.00 96.19 187 MET A CA 1
ATOM 1457 C C . MET A 1 187 ? 1.899 8.051 -4.621 1.00 96.19 187 MET A C 1
ATOM 1459 O O . MET A 1 187 ? 0.730 8.435 -4.652 1.00 96.19 187 MET A O 1
ATOM 1463 N N . LYS A 1 188 ? 2.881 8.770 -5.165 1.00 96.25 188 LYS A N 1
ATOM 1464 C CA . LYS A 1 188 ? 2.656 10.044 -5.855 1.00 96.25 188 LYS A CA 1
ATOM 1465 C C . LYS A 1 188 ? 1.793 9.850 -7.107 1.00 96.25 188 LYS A C 1
ATOM 1467 O O . LYS A 1 188 ? 0.740 10.479 -7.216 1.00 96.25 188 LYS A O 1
ATOM 1472 N N . ASN A 1 189 ? 2.207 8.967 -8.013 1.00 95.56 189 ASN A N 1
ATOM 1473 C CA . ASN A 1 189 ? 1.585 8.804 -9.331 1.00 95.56 189 ASN A CA 1
ATOM 1474 C C . ASN A 1 189 ? 0.297 7.967 -9.250 1.00 95.56 189 ASN A C 1
ATOM 1476 O O . ASN A 1 189 ? -0.642 8.200 -10.008 1.00 95.56 189 ASN A O 1
ATOM 1480 N N . GLY A 1 190 ? 0.198 7.058 -8.276 1.00 94.81 190 GLY A N 1
ATOM 1481 C CA . GLY A 1 190 ? -0.993 6.244 -8.024 1.00 94.81 190 GLY A CA 1
ATOM 1482 C C . GLY A 1 190 ? -2.113 6.954 -7.261 1.00 94.81 190 GLY A C 1
ATOM 1483 O O . GLY A 1 190 ? -3.236 6.458 -7.255 1.00 94.81 190 GLY A O 1
ATOM 1484 N N . LYS A 1 191 ? -1.860 8.120 -6.644 1.00 96.12 191 LYS A N 1
ATOM 1485 C CA . LYS A 1 191 ? -2.807 8.790 -5.731 1.00 96.12 191 LYS A CA 1
ATOM 1486 C C . LYS A 1 191 ? -4.225 8.915 -6.290 1.00 96.12 191 LYS A C 1
ATOM 1488 O O . LYS A 1 191 ? -5.182 8.560 -5.607 1.00 96.12 191 LYS A O 1
ATOM 1493 N N . ALA A 1 192 ? -4.367 9.445 -7.504 1.00 96.25 192 ALA A N 1
ATOM 1494 C CA . ALA A 1 192 ? -5.681 9.679 -8.099 1.00 96.25 192 ALA A CA 1
ATOM 1495 C C . ALA A 1 192 ? -6.437 8.365 -8.351 1.00 96.25 192 ALA A C 1
ATOM 1497 O O . ALA A 1 192 ? -7.627 8.276 -8.060 1.00 96.25 192 ALA A O 1
ATOM 1498 N N . ASP A 1 193 ? -5.732 7.339 -8.829 1.00 95.69 193 ASP A N 1
ATOM 1499 C CA . ASP A 1 193 ? -6.300 6.022 -9.116 1.00 95.69 193 ASP A CA 1
ATOM 1500 C C . ASP A 1 193 ? -6.680 5.278 -7.824 1.00 95.69 193 ASP A C 1
ATOM 1502 O O . ASP A 1 193 ? -7.778 4.737 -7.710 1.00 95.69 193 ASP A O 1
ATOM 1506 N N . PHE A 1 194 ? -5.841 5.347 -6.782 1.00 97.06 194 PHE A N 1
ATOM 1507 C CA . PHE A 1 194 ? -6.156 4.775 -5.469 1.00 97.06 194 PHE A CA 1
ATOM 1508 C C . PHE A 1 194 ? -7.386 5.436 -4.832 1.00 97.06 194 PHE A C 1
ATOM 1510 O O . PHE A 1 194 ? -8.255 4.755 -4.281 1.00 97.06 194 PHE A O 1
ATOM 1517 N N . GLN A 1 195 ? -7.497 6.761 -4.952 1.00 96.62 195 GLN A N 1
ATOM 1518 C CA . GLN A 1 195 ? -8.667 7.504 -4.491 1.00 96.62 195 GLN A CA 1
ATOM 1519 C C . GLN A 1 195 ? -9.926 7.182 -5.309 1.00 96.62 195 GLN A C 1
ATOM 1521 O O . GLN A 1 195 ? -11.020 7.167 -4.734 1.00 96.62 195 GLN A O 1
ATOM 1526 N N . ASP A 1 196 ? -9.806 6.931 -6.618 1.00 96.50 196 ASP A N 1
ATOM 1527 C CA . ASP A 1 196 ? -10.940 6.517 -7.451 1.00 96.50 196 ASP A CA 1
ATOM 1528 C C . ASP A 1 196 ? -11.422 5.123 -7.070 1.00 96.50 196 ASP A C 1
ATOM 1530 O O . ASP A 1 196 ? -12.597 4.966 -6.743 1.00 96.50 196 ASP A O 1
ATOM 1534 N N . ILE A 1 197 ? -10.537 4.124 -7.023 1.00 96.12 197 ILE A N 1
ATOM 1535 C CA . ILE A 1 197 ? -10.966 2.760 -6.703 1.00 96.12 197 ILE A CA 1
ATOM 1536 C C . ILE A 1 197 ? -11.489 2.625 -5.272 1.00 96.12 197 ILE A C 1
ATOM 1538 O O . ILE A 1 197 ? -12.368 1.805 -5.006 1.00 96.12 197 ILE A O 1
ATOM 1542 N N . TYR A 1 198 ? -11.020 3.468 -4.352 1.00 94.88 198 TYR A N 1
ATOM 1543 C CA . TYR A 1 198 ? -11.621 3.583 -3.029 1.00 94.88 198 TYR A CA 1
ATOM 1544 C C . TYR A 1 198 ? -13.094 4.030 -3.094 1.00 94.88 198 TYR A C 1
ATOM 1546 O O . TYR A 1 198 ? -13.957 3.458 -2.423 1.00 94.88 198 TYR A O 1
ATOM 1554 N N . LYS A 1 199 ? -13.399 5.057 -3.896 1.00 95.00 199 LYS A N 1
ATOM 1555 C CA . LYS A 1 199 ? -14.765 5.588 -4.056 1.00 95.00 199 LYS A CA 1
ATOM 1556 C C . LYS A 1 199 ? -15.646 4.663 -4.889 1.00 95.00 199 LYS A C 1
ATOM 1558 O O . LYS A 1 199 ? -16.829 4.517 -4.593 1.00 95.00 199 LYS A O 1
ATOM 1563 N N . ASN A 1 200 ? -15.052 4.028 -5.894 1.00 94.81 200 ASN A N 1
ATOM 1564 C CA . ASN A 1 200 ? -15.708 3.226 -6.914 1.00 94.81 200 ASN A CA 1
ATOM 1565 C C . ASN A 1 200 ? -15.077 1.820 -7.001 1.00 94.81 200 ASN A C 1
ATOM 1567 O O . ASN A 1 200 ? -14.452 1.506 -8.024 1.00 94.81 200 ASN A O 1
ATOM 1571 N N . PRO A 1 201 ? -15.234 0.956 -5.971 1.00 90.12 201 PRO A N 1
ATOM 1572 C CA . PRO A 1 201 ? -14.632 -0.374 -5.969 1.00 90.12 201 PRO A CA 1
ATOM 1573 C C . PRO A 1 201 ? -15.034 -1.186 -7.199 1.00 90.12 201 PRO A C 1
ATOM 1575 O O . PRO A 1 201 ? -16.212 -1.265 -7.558 1.00 90.12 201 PRO A O 1
ATOM 1578 N N . LYS A 1 202 ? -14.046 -1.801 -7.849 1.00 91.06 202 LYS A N 1
ATOM 1579 C CA . LYS A 1 202 ? -14.263 -2.658 -9.018 1.00 91.06 202 LYS A CA 1
ATOM 1580 C C . LYS A 1 202 ? -14.423 -4.105 -8.568 1.00 91.06 202 LYS A C 1
ATOM 1582 O O . LYS A 1 202 ? -13.687 -4.567 -7.701 1.00 91.06 202 LYS A O 1
ATOM 1587 N N . GLN A 1 203 ? -15.372 -4.815 -9.177 1.00 84.69 203 GLN A N 1
ATOM 1588 C CA . GLN A 1 203 ? -15.574 -6.243 -8.913 1.00 84.69 203 GLN A CA 1
ATOM 1589 C C . GLN A 1 203 ? -14.574 -7.125 -9.667 1.00 84.69 203 GLN A C 1
ATOM 1591 O O . GLN A 1 203 ? -14.198 -8.174 -9.157 1.00 84.69 203 GLN A O 1
ATOM 1596 N N . SER A 1 204 ? -14.143 -6.720 -10.867 1.00 88.31 204 SER A N 1
ATOM 1597 C CA . SER A 1 204 ? -13.140 -7.472 -11.624 1.00 88.31 204 SER A CA 1
ATOM 1598 C C . SER A 1 204 ? -11.719 -7.078 -11.225 1.00 88.31 204 SER A C 1
ATOM 1600 O O . SER A 1 204 ? -11.476 -5.974 -10.727 1.00 88.31 204 SER A O 1
ATOM 1602 N N . TYR A 1 205 ? -10.772 -7.971 -11.504 1.00 92.12 205 TYR A N 1
ATOM 1603 C CA . TYR A 1 205 ? -9.348 -7.749 -11.262 1.00 92.12 205 TYR A CA 1
ATOM 1604 C C . TYR A 1 205 ? -8.616 -7.060 -12.425 1.00 92.12 205 TYR A C 1
ATOM 1606 O O . TYR A 1 205 ? -7.421 -6.793 -12.321 1.00 92.12 205 TYR A O 1
ATOM 1614 N N . GLN A 1 206 ? -9.330 -6.678 -13.491 1.00 91.44 206 GLN A N 1
ATOM 1615 C CA . GLN A 1 206 ? -8.786 -5.903 -14.620 1.00 91.44 206 GLN A CA 1
ATOM 1616 C C . GLN A 1 206 ? -8.076 -4.625 -14.170 1.00 91.44 206 GLN A C 1
ATOM 1618 O O . GLN A 1 206 ? -7.051 -4.239 -14.735 1.00 91.44 206 GLN A O 1
ATOM 1623 N N . TRP A 1 207 ? -8.607 -3.977 -13.129 1.00 94.31 207 TRP A N 1
ATOM 1624 C CA . TRP A 1 207 ? -7.975 -2.796 -12.554 1.00 94.31 207 TRP A CA 1
ATOM 1625 C C . TRP A 1 207 ? -6.567 -3.108 -12.034 1.00 94.31 207 TRP A C 1
ATOM 1627 O O . TRP A 1 207 ? -5.642 -2.362 -12.334 1.00 94.31 207 TRP A O 1
ATOM 1637 N N . SER A 1 208 ? -6.378 -4.238 -11.342 1.00 94.50 208 SER A N 1
ATOM 1638 C CA . SER A 1 208 ? -5.075 -4.637 -10.794 1.00 94.50 208 SER A CA 1
ATOM 1639 C C . SER A 1 208 ? -4.020 -4.833 -11.890 1.00 94.50 208 SER A C 1
ATOM 1641 O O . SER A 1 208 ? -2.890 -4.369 -11.741 1.00 94.50 208 SER A O 1
ATOM 1643 N N . VAL A 1 209 ? -4.389 -5.451 -13.019 1.00 91.44 209 VAL A N 1
ATOM 1644 C CA . VAL A 1 209 ? -3.471 -5.629 -14.164 1.00 91.44 209 VAL A CA 1
ATOM 1645 C C . VAL A 1 209 ? -3.171 -4.305 -14.848 1.00 91.44 209 VAL A C 1
ATOM 1647 O O . VAL A 1 209 ? -2.017 -4.009 -15.144 1.00 91.44 209 VAL A O 1
ATOM 1650 N N . THR A 1 210 ? -4.196 -3.480 -15.063 1.00 93.31 210 THR A N 1
ATOM 1651 C CA . THR A 1 210 ? -4.029 -2.158 -15.679 1.00 93.31 210 THR A CA 1
ATOM 1652 C C . THR A 1 210 ? -3.119 -1.274 -14.827 1.00 93.31 210 THR A C 1
ATOM 1654 O O . THR A 1 210 ? -2.207 -0.638 -15.352 1.00 93.31 210 THR A O 1
ATOM 1657 N N . ARG A 1 211 ? -3.317 -1.276 -13.502 1.00 94.31 211 ARG A N 1
ATOM 1658 C CA . ARG A 1 211 ? -2.481 -0.543 -12.550 1.00 94.31 211 ARG A CA 1
ATOM 1659 C C . ARG A 1 211 ? -1.040 -1.032 -12.593 1.00 94.31 211 ARG A C 1
ATOM 1661 O O . ARG A 1 211 ? -0.155 -0.184 -12.689 1.00 94.31 211 ARG A O 1
ATOM 1668 N N . LEU A 1 212 ? -0.817 -2.351 -12.554 1.00 93.75 212 LEU A N 1
ATOM 1669 C CA . LEU A 1 212 ? 0.517 -2.946 -12.660 1.00 93.75 212 LEU A CA 1
ATOM 1670 C C . LEU A 1 212 ? 1.198 -2.518 -13.960 1.00 93.75 212 LEU A C 1
ATOM 1672 O O . LEU A 1 212 ? 2.299 -1.988 -13.925 1.00 93.75 212 LEU A O 1
ATOM 1676 N N . HIS A 1 213 ? 0.537 -2.691 -15.102 1.00 92.31 213 HIS A N 1
ATOM 1677 C CA . HIS A 1 213 ? 1.108 -2.331 -16.394 1.00 92.31 213 HIS A CA 1
ATOM 1678 C C . HIS A 1 213 ? 1.480 -0.842 -16.449 1.00 92.31 213 HIS A C 1
ATOM 1680 O O . HIS A 1 213 ? 2.622 -0.494 -16.741 1.00 92.31 213 HIS A O 1
ATOM 1686 N N . ASN A 1 214 ? 0.542 0.045 -16.108 1.00 93.44 214 ASN A N 1
ATOM 1687 C CA . ASN A 1 214 ? 0.777 1.489 -16.131 1.00 93.44 214 ASN A CA 1
ATOM 1688 C C . ASN A 1 214 ? 1.880 1.914 -15.155 1.00 93.44 214 ASN A C 1
ATOM 1690 O O . ASN A 1 214 ? 2.654 2.809 -15.472 1.00 93.44 214 ASN A O 1
ATOM 1694 N N . GLU A 1 215 ? 1.975 1.262 -13.992 1.00 93.56 215 GLU A N 1
ATOM 1695 C CA . GLU A 1 215 ? 3.067 1.477 -13.044 1.00 93.56 215 GLU A CA 1
ATOM 1696 C C . GLU A 1 215 ? 4.422 1.145 -13.645 1.00 93.56 215 GLU A C 1
ATOM 1698 O O . GLU A 1 215 ? 5.336 1.958 -13.595 1.00 93.56 215 GLU A O 1
ATOM 1703 N N . GLN A 1 216 ? 4.566 -0.059 -14.196 1.00 91.94 216 GLN A N 1
ATOM 1704 C CA . GLN A 1 216 ? 5.876 -0.552 -14.601 1.00 91.94 216 GLN A CA 1
ATOM 1705 C C . GLN A 1 216 ? 6.430 0.209 -15.812 1.00 91.94 216 GLN A C 1
ATOM 1707 O O . GLN A 1 216 ? 7.648 0.238 -15.985 1.00 91.94 216 GLN A O 1
ATOM 1712 N N . TYR A 1 217 ? 5.566 0.850 -16.605 1.00 92.56 217 TYR A N 1
ATOM 1713 C CA . TYR A 1 217 ? 5.933 1.743 -17.709 1.00 92.56 217 TYR A CA 1
ATOM 1714 C C . TYR A 1 217 ? 6.008 3.232 -17.326 1.00 92.56 217 TYR A C 1
ATOM 1716 O O . TYR A 1 217 ? 6.287 4.065 -18.190 1.00 92.56 217 TYR A O 1
ATOM 1724 N N . ASP A 1 218 ? 5.793 3.589 -16.058 1.00 93.50 218 ASP A N 1
ATOM 1725 C CA . ASP A 1 218 ? 5.978 4.957 -15.578 1.00 93.50 218 ASP A CA 1
ATOM 1726 C C . ASP A 1 218 ? 7.458 5.368 -15.666 1.00 93.50 218 ASP A C 1
ATOM 1728 O O . ASP A 1 218 ? 8.354 4.687 -15.159 1.00 93.50 218 ASP A O 1
ATOM 1732 N N . SER A 1 219 ? 7.731 6.501 -16.320 1.00 96.88 219 SER A N 1
ATOM 1733 C CA . SER A 1 219 ? 9.104 6.950 -16.565 1.00 96.88 219 SER A CA 1
ATOM 1734 C C . SER A 1 219 ? 9.835 7.397 -15.297 1.00 96.88 219 SER A C 1
ATOM 1736 O O . SER A 1 219 ? 11.055 7.245 -15.224 1.00 96.88 219 SER A O 1
ATOM 1738 N N . GLU A 1 220 ? 9.126 7.951 -14.304 1.00 97.06 220 GLU A N 1
ATOM 1739 C CA . GLU A 1 220 ? 9.749 8.343 -13.034 1.00 97.06 220 GLU A CA 1
ATOM 1740 C C . GLU A 1 220 ? 10.154 7.091 -12.248 1.00 97.06 220 GLU A C 1
ATOM 1742 O O . GLU A 1 220 ? 11.276 7.010 -11.745 1.00 97.06 220 GLU A O 1
ATOM 1747 N N . LEU A 1 221 ? 9.287 6.077 -12.211 1.00 94.25 221 LEU A N 1
ATOM 1748 C CA . LEU A 1 221 ? 9.579 4.810 -11.551 1.00 94.25 221 LEU A CA 1
ATOM 1749 C C . LEU A 1 221 ? 10.720 4.064 -12.255 1.00 94.25 221 LEU A C 1
ATOM 1751 O O . LEU A 1 221 ? 11.641 3.568 -11.599 1.00 94.25 221 LEU A O 1
ATOM 1755 N N . GLN A 1 222 ? 10.722 4.042 -13.590 1.00 94.38 222 GLN A N 1
ATOM 1756 C CA . GLN A 1 222 ? 11.817 3.469 -14.371 1.00 94.38 222 GLN A CA 1
ATOM 1757 C C . GLN A 1 222 ? 13.158 4.150 -14.055 1.00 94.38 222 GLN A C 1
ATOM 1759 O O . GLN A 1 222 ? 14.163 3.464 -13.850 1.00 94.38 222 GLN A O 1
ATOM 1764 N N . ALA A 1 223 ? 13.182 5.481 -13.933 1.00 96.56 223 ALA A N 1
ATOM 1765 C CA . ALA A 1 223 ? 14.393 6.215 -13.570 1.00 96.56 223 ALA A CA 1
ATOM 1766 C C . ALA A 1 223 ? 14.925 5.816 -12.182 1.00 96.56 223 ALA A C 1
ATOM 1768 O O . ALA A 1 223 ? 16.143 5.705 -12.002 1.00 96.56 223 ALA A O 1
ATOM 1769 N N . VAL A 1 224 ? 14.038 5.541 -11.217 1.00 93.31 224 VAL A N 1
ATOM 1770 C CA . VAL A 1 224 ? 14.416 5.017 -9.895 1.00 93.31 224 VAL A CA 1
ATOM 1771 C C . VAL A 1 224 ? 15.064 3.637 -10.024 1.00 93.31 224 VAL A C 1
ATOM 1773 O O . VAL A 1 224 ? 16.160 3.435 -9.495 1.00 93.31 224 VAL A O 1
ATOM 1776 N N . HIS A 1 225 ? 14.454 2.701 -10.762 1.00 91.25 225 HIS A N 1
ATOM 1777 C CA . HIS A 1 225 ? 15.044 1.373 -10.982 1.00 91.25 225 HIS A CA 1
ATOM 1778 C C . HIS A 1 225 ? 16.447 1.473 -11.586 1.00 91.25 225 HIS A C 1
ATOM 1780 O O . HIS A 1 225 ? 17.386 0.858 -11.087 1.00 91.25 225 HIS A O 1
ATOM 1786 N N . GLU A 1 226 ? 16.627 2.296 -12.617 1.00 93.62 226 GLU A N 1
ATOM 1787 C CA . GLU A 1 226 ? 17.921 2.465 -13.275 1.00 93.62 226 GLU A CA 1
ATOM 1788 C C . GLU A 1 226 ? 18.972 3.149 -12.397 1.00 93.62 226 GLU A C 1
ATOM 1790 O O . GLU A 1 226 ? 20.144 2.757 -12.411 1.00 93.62 226 GLU A O 1
ATOM 1795 N N . LYS A 1 227 ? 18.570 4.168 -11.629 1.00 93.19 227 LYS A N 1
ATOM 1796 C CA . LYS A 1 227 ? 19.436 4.869 -10.675 1.00 93.19 227 LYS A CA 1
ATOM 1797 C C . LYS A 1 227 ? 20.020 3.889 -9.664 1.00 93.19 227 LYS A C 1
ATOM 1799 O O . LYS A 1 227 ? 21.241 3.826 -9.529 1.00 93.19 227 LYS A O 1
ATOM 1804 N N . TRP A 1 228 ? 19.168 3.124 -8.987 1.00 88.25 228 TRP A N 1
ATOM 1805 C CA . TRP A 1 228 ? 19.601 2.204 -7.938 1.00 88.25 228 TRP A CA 1
ATOM 1806 C C . TRP A 1 228 ? 20.345 0.999 -8.496 1.00 88.25 228 TRP A C 1
ATOM 1808 O O . TRP A 1 228 ? 21.397 0.643 -7.966 1.00 88.25 228 TRP A O 1
ATOM 1818 N N . TYR A 1 229 ? 19.897 0.451 -9.628 1.00 88.94 229 TYR A N 1
ATOM 1819 C CA . TYR A 1 229 ? 20.592 -0.654 -10.284 1.00 88.94 229 TYR A CA 1
ATOM 1820 C C . TYR A 1 229 ? 22.053 -0.301 -10.599 1.00 88.94 229 TYR A C 1
ATOM 1822 O O . TYR A 1 229 ? 22.952 -1.099 -10.338 1.00 88.94 229 TYR A O 1
ATOM 1830 N N . ARG A 1 230 ? 22.334 0.928 -11.062 1.00 90.44 230 ARG A N 1
ATOM 1831 C CA . ARG A 1 230 ? 23.711 1.405 -11.295 1.00 90.44 230 ARG A CA 1
ATOM 1832 C C . ARG A 1 230 ? 24.546 1.542 -10.018 1.00 90.44 230 ARG A C 1
ATOM 1834 O O . ARG A 1 230 ? 25.759 1.366 -10.087 1.00 90.44 230 ARG A O 1
ATOM 1841 N N . GLN A 1 231 ? 23.928 1.843 -8.880 1.00 87.56 231 GLN A N 1
ATOM 1842 C CA . GLN A 1 231 ? 24.627 2.028 -7.602 1.00 87.56 231 GLN A CA 1
ATOM 1843 C C . GLN A 1 231 ? 24.902 0.711 -6.875 1.00 87.56 231 GLN A C 1
ATOM 1845 O O . GLN A 1 231 ? 25.857 0.610 -6.107 1.00 87.56 231 GLN A O 1
ATOM 1850 N N . TRP A 1 232 ? 24.084 -0.306 -7.124 1.00 84.25 232 TRP A N 1
ATOM 1851 C CA . TRP A 1 232 ? 24.291 -1.634 -6.577 1.00 84.25 232 TRP A CA 1
ATOM 1852 C C . TRP A 1 232 ? 25.497 -2.326 -7.188 1.00 84.25 232 TRP A C 1
ATOM 1854 O O . TRP A 1 232 ? 25.810 -2.159 -8.372 1.00 84.25 232 TRP A O 1
ATOM 1864 N N . ASN A 1 233 ? 26.145 -3.159 -6.381 1.00 84.50 233 ASN A N 1
ATOM 1865 C CA . ASN A 1 233 ? 27.176 -4.046 -6.886 1.00 84.50 233 ASN A CA 1
ATOM 1866 C C . ASN A 1 233 ? 26.574 -5.267 -7.595 1.00 84.50 233 ASN A C 1
ATOM 1868 O O . ASN A 1 233 ? 25.364 -5.492 -7.611 1.00 84.50 233 ASN A O 1
ATOM 1872 N N . VAL A 1 234 ? 27.446 -6.079 -8.190 1.00 85.06 234 VAL A N 1
ATOM 1873 C CA . VAL A 1 234 ? 27.049 -7.228 -9.015 1.00 85.06 234 VAL A CA 1
ATOM 1874 C C . VAL A 1 234 ? 26.203 -8.245 -8.245 1.00 85.06 234 VAL A C 1
ATOM 1876 O O . VAL A 1 234 ? 25.307 -8.845 -8.835 1.00 85.06 234 VAL A O 1
ATOM 1879 N N . VAL A 1 235 ? 26.458 -8.445 -6.948 1.00 81.56 235 VAL A N 1
ATOM 1880 C CA . VAL A 1 235 ? 25.701 -9.410 -6.139 1.00 81.56 235 VAL A CA 1
ATOM 1881 C C . VAL A 1 235 ? 24.261 -8.933 -5.978 1.00 81.56 235 VAL A C 1
ATOM 1883 O O . VAL A 1 235 ? 23.337 -9.678 -6.295 1.00 81.56 235 VAL A O 1
ATOM 1886 N N . VAL A 1 236 ? 24.067 -7.671 -5.589 1.00 80.00 236 VAL A N 1
ATOM 1887 C CA . VAL A 1 236 ? 22.725 -7.093 -5.423 1.00 80.00 236 VAL A CA 1
ATOM 1888 C C . VAL A 1 236 ? 21.973 -6.986 -6.747 1.00 80.00 236 VAL A C 1
ATOM 1890 O O . VAL A 1 236 ? 20.785 -7.291 -6.787 1.00 80.00 236 VAL A O 1
ATOM 1893 N N . ARG A 1 237 ? 22.650 -6.651 -7.851 1.00 85.12 237 ARG A N 1
ATOM 1894 C CA . ARG A 1 237 ? 22.022 -6.659 -9.184 1.00 85.12 237 ARG A CA 1
ATOM 1895 C C . ARG A 1 237 ? 21.476 -8.035 -9.551 1.00 85.12 237 ARG A C 1
ATOM 1897 O O . ARG A 1 237 ? 20.311 -8.135 -9.908 1.00 85.12 237 ARG A O 1
ATOM 1904 N N . LYS A 1 238 ? 22.275 -9.097 -9.386 1.00 84.56 238 LYS A N 1
ATOM 1905 C CA . LYS A 1 238 ? 21.847 -10.478 -9.683 1.00 84.56 238 LYS A CA 1
ATOM 1906 C C . LYS A 1 238 ? 20.640 -10.909 -8.856 1.00 84.56 238 LYS A C 1
ATOM 1908 O O . LYS A 1 238 ? 19.753 -11.584 -9.365 1.00 84.56 238 LYS A O 1
ATOM 1913 N N . ILE A 1 239 ? 20.616 -10.522 -7.585 1.00 80.88 239 ILE A N 1
ATOM 1914 C CA . ILE A 1 239 ? 19.484 -10.760 -6.686 1.00 80.88 239 ILE A CA 1
ATOM 1915 C C . ILE A 1 239 ? 18.233 -10.046 -7.196 1.00 80.88 239 ILE A C 1
ATOM 1917 O O . ILE A 1 239 ? 17.165 -10.649 -7.275 1.00 80.88 239 ILE A O 1
ATOM 1921 N N . ALA A 1 240 ? 18.366 -8.756 -7.503 1.00 80.94 240 ALA A N 1
ATOM 1922 C CA . ALA A 1 240 ? 17.258 -7.925 -7.939 1.00 80.94 240 ALA A CA 1
ATOM 1923 C C . ALA A 1 240 ? 16.668 -8.428 -9.265 1.00 80.94 240 ALA A C 1
ATOM 1925 O O . ALA A 1 240 ? 15.452 -8.528 -9.397 1.00 80.94 240 ALA A O 1
ATOM 1926 N N . ASP A 1 241 ? 17.536 -8.814 -10.197 1.00 86.50 241 ASP A N 1
ATOM 1927 C CA . ASP A 1 241 ? 17.193 -9.438 -11.475 1.00 86.50 241 ASP A CA 1
ATOM 1928 C C . ASP A 1 241 ? 16.431 -10.756 -11.271 1.00 86.50 241 ASP A C 1
ATOM 1930 O O . ASP A 1 241 ? 15.308 -10.920 -11.749 1.00 86.50 241 ASP A O 1
ATOM 1934 N N . PHE A 1 242 ? 16.974 -11.664 -10.452 1.00 82.44 242 PHE A N 1
ATOM 1935 C CA . PHE A 1 242 ? 16.304 -12.921 -10.114 1.00 82.44 242 PHE A CA 1
ATOM 1936 C C . PHE A 1 242 ? 14.896 -12.698 -9.539 1.00 82.44 242 PHE A C 1
ATOM 1938 O O . PHE A 1 242 ? 13.950 -13.378 -9.928 1.00 82.44 242 PHE A O 1
ATOM 1945 N N . LYS A 1 243 ? 14.739 -11.720 -8.641 1.00 76.44 243 LYS A N 1
ATOM 1946 C CA . LYS A 1 243 ? 13.449 -11.385 -8.023 1.00 76.44 243 LYS A CA 1
ATOM 1947 C C . LYS A 1 243 ? 12.468 -10.725 -8.979 1.00 76.44 243 LYS A C 1
ATOM 1949 O O . LYS A 1 243 ? 11.272 -10.899 -8.793 1.00 76.44 243 LYS A O 1
ATOM 1954 N N . ALA A 1 244 ? 12.959 -10.006 -9.980 1.00 77.25 244 ALA A N 1
ATOM 1955 C CA . ALA A 1 244 ? 12.146 -9.478 -11.065 1.00 77.25 244 ALA A CA 1
ATOM 1956 C C . ALA A 1 244 ? 11.818 -10.536 -12.133 1.00 77.25 244 ALA A C 1
ATOM 1958 O O . ALA A 1 244 ? 11.190 -10.189 -13.129 1.00 77.25 244 ALA A O 1
ATOM 1959 N N . GLY A 1 245 ? 12.239 -11.798 -11.962 1.00 77.69 245 GLY A N 1
ATOM 1960 C CA . GLY A 1 245 ? 12.005 -12.865 -12.937 1.00 77.69 245 GLY A CA 1
ATOM 1961 C C . GLY A 1 245 ? 12.799 -12.685 -14.236 1.00 77.69 245 GLY A C 1
ATOM 1962 O O . GLY A 1 245 ? 12.437 -13.259 -15.259 1.00 77.69 245 GLY A O 1
ATOM 1963 N N . GLY A 1 246 ? 13.865 -11.878 -14.217 1.00 86.31 246 GLY A N 1
ATOM 1964 C CA . GLY A 1 246 ? 14.583 -11.461 -15.418 1.00 86.31 246 GLY A CA 1
ATOM 1965 C C . GLY A 1 246 ? 15.509 -10.284 -15.142 1.00 86.31 246 GLY A C 1
ATOM 1966 O O . GLY A 1 246 ? 16.390 -10.380 -14.302 1.00 86.31 246 GLY A O 1
ATOM 1967 N N . GLN A 1 247 ? 15.346 -9.177 -15.857 1.00 88.25 247 GLN A N 1
ATOM 1968 C CA . GLN A 1 247 ? 16.073 -7.936 -15.604 1.00 88.25 247 GLN A CA 1
ATOM 1969 C C . GLN A 1 247 ? 15.199 -6.990 -14.781 1.00 88.25 247 GLN A C 1
ATOM 1971 O O . GLN A 1 247 ? 14.124 -6.601 -15.235 1.00 88.25 247 GLN A O 1
ATOM 1976 N N . LEU A 1 248 ? 15.676 -6.513 -13.622 1.00 84.31 248 LEU A N 1
ATOM 1977 C CA . LEU A 1 248 ? 14.926 -5.526 -12.833 1.00 84.31 248 LEU A CA 1
ATOM 1978 C C . LEU A 1 248 ? 14.634 -4.280 -13.664 1.00 84.31 248 LEU A C 1
ATOM 1980 O O . LEU A 1 248 ? 13.604 -3.658 -13.466 1.00 84.31 248 LEU A O 1
ATOM 1984 N N . GLN A 1 249 ? 15.510 -3.902 -14.593 1.00 89.06 249 GLN A N 1
ATOM 1985 C CA . GLN A 1 249 ? 15.323 -2.722 -15.437 1.00 89.06 249 GLN A CA 1
ATOM 1986 C C . GLN A 1 249 ? 14.275 -2.920 -16.544 1.00 89.06 249 GLN A C 1
ATOM 1988 O O . GLN A 1 249 ? 13.864 -1.927 -17.137 1.00 89.06 249 GLN A O 1
ATOM 1993 N N . SER A 1 250 ? 13.821 -4.151 -16.800 1.00 91.62 250 SER A N 1
ATOM 1994 C CA . SER A 1 250 ? 12.802 -4.483 -17.798 1.00 91.62 250 S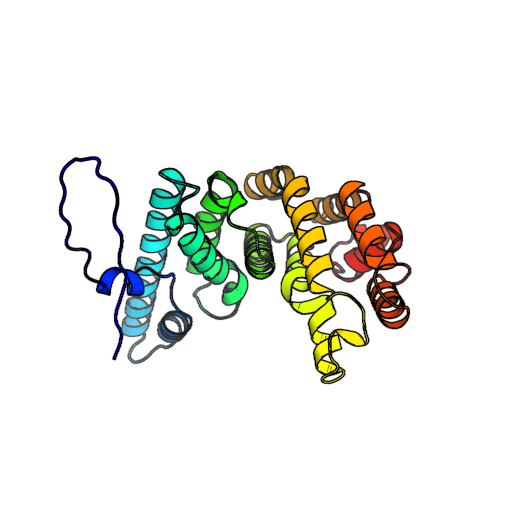ER A CA 1
ATOM 1995 C C . SER A 1 250 ? 11.397 -4.333 -17.201 1.00 91.62 250 SER A C 1
ATOM 1997 O O . SER A 1 250 ? 11.024 -5.116 -16.324 1.00 91.62 250 SER A O 1
ATOM 1999 N N . PRO A 1 251 ? 10.568 -3.384 -17.685 1.00 88.75 251 PRO A N 1
ATOM 2000 C CA . PRO A 1 251 ? 9.164 -3.299 -17.285 1.00 88.75 251 PRO A CA 1
ATOM 2001 C C . PRO A 1 251 ? 8.411 -4.611 -17.491 1.00 88.75 251 PRO A C 1
ATOM 2003 O O . PRO A 1 251 ? 7.603 -4.994 -16.652 1.00 88.75 251 PRO A O 1
ATOM 2006 N N . LYS A 1 252 ? 8.713 -5.326 -18.581 1.00 90.81 252 LYS A N 1
ATOM 2007 C CA . LYS A 1 252 ? 8.056 -6.588 -18.920 1.00 90.81 252 LYS A CA 1
ATOM 2008 C C . LYS A 1 252 ? 8.325 -7.670 -17.873 1.00 90.81 252 LYS A C 1
ATOM 2010 O O . LYS A 1 252 ? 7.388 -8.337 -17.451 1.00 90.81 252 LYS A O 1
ATOM 2015 N N . ASP A 1 253 ? 9.568 -7.809 -17.419 1.00 87.38 253 ASP A N 1
ATOM 2016 C CA . ASP A 1 253 ? 9.928 -8.839 -16.435 1.00 87.38 253 ASP A CA 1
ATOM 2017 C C . ASP A 1 253 ? 9.278 -8.530 -15.076 1.00 87.38 253 ASP A C 1
ATOM 2019 O O . ASP A 1 253 ? 8.683 -9.406 -14.442 1.00 87.38 253 ASP A O 1
ATOM 2023 N N . ARG A 1 254 ? 9.257 -7.246 -14.686 1.00 89.38 254 ARG A N 1
ATOM 2024 C CA . ARG A 1 254 ? 8.536 -6.784 -13.489 1.00 89.38 254 ARG A CA 1
ATOM 2025 C C . ARG A 1 254 ? 7.024 -7.026 -13.584 1.00 89.38 254 ARG A C 1
ATOM 2027 O O . ARG A 1 254 ? 6.427 -7.446 -12.594 1.00 89.38 254 ARG A O 1
ATOM 2034 N N . ILE A 1 255 ? 6.407 -6.808 -14.751 1.00 89.69 255 ILE A N 1
ATOM 2035 C CA . ILE A 1 255 ? 4.988 -7.129 -14.991 1.00 89.69 255 ILE A CA 1
ATOM 2036 C C . ILE A 1 255 ? 4.752 -8.631 -14.846 1.00 89.69 255 ILE A C 1
ATOM 2038 O O . ILE A 1 255 ? 3.847 -9.019 -14.114 1.00 89.69 255 ILE A O 1
ATOM 2042 N N . ASN A 1 256 ? 5.572 -9.469 -15.481 1.00 87.19 256 ASN A N 1
ATOM 2043 C CA . ASN A 1 256 ? 5.429 -10.924 -15.408 1.00 87.19 256 ASN A CA 1
ATOM 2044 C C . ASN A 1 256 ? 5.493 -11.413 -13.960 1.00 87.19 256 ASN A C 1
ATOM 2046 O O . ASN A 1 256 ? 4.597 -12.119 -13.510 1.00 87.19 256 ASN A O 1
ATOM 2050 N N . THR A 1 257 ? 6.479 -10.936 -13.200 1.00 88.06 257 THR A N 1
ATOM 2051 C CA . THR A 1 257 ? 6.619 -11.261 -11.776 1.00 88.06 257 THR A CA 1
ATOM 2052 C C . THR A 1 257 ? 5.432 -10.766 -10.950 1.00 88.06 257 THR A C 1
ATOM 2054 O O . THR A 1 257 ? 4.929 -11.482 -10.082 1.00 88.06 257 THR A O 1
ATOM 2057 N N . GLY A 1 258 ? 4.960 -9.540 -11.196 1.00 88.19 258 GLY A N 1
ATOM 2058 C CA . GLY A 1 258 ? 3.764 -9.010 -10.542 1.00 88.19 258 GLY A CA 1
ATOM 2059 C C . GLY A 1 258 ? 2.528 -9.861 -10.841 1.00 88.19 258 GLY A C 1
ATOM 2060 O O . GLY A 1 258 ? 1.742 -10.148 -9.940 1.00 88.19 258 GLY A O 1
ATOM 2061 N N . CYS A 1 259 ? 2.393 -10.319 -12.083 1.00 89.38 259 CYS A N 1
ATOM 2062 C CA . CYS A 1 259 ? 1.321 -11.200 -12.520 1.00 89.38 259 CYS A CA 1
ATOM 2063 C C . CYS A 1 259 ? 1.412 -12.609 -11.921 1.00 89.38 259 CYS A C 1
ATOM 2065 O O . CYS A 1 259 ? 0.389 -13.134 -11.485 1.00 89.38 259 CYS A O 1
ATOM 2067 N N . ASP A 1 260 ? 2.609 -13.184 -11.794 1.00 88.56 260 ASP A N 1
ATOM 2068 C CA . ASP A 1 260 ? 2.820 -14.464 -11.104 1.00 88.56 260 ASP A CA 1
ATOM 2069 C C . ASP A 1 260 ? 2.381 -14.381 -9.636 1.00 88.56 260 ASP A C 1
ATOM 2071 O O . ASP A 1 260 ? 1.740 -15.291 -9.103 1.00 88.56 260 ASP A O 1
ATOM 2075 N N . LYS A 1 261 ? 2.650 -13.242 -8.987 1.00 88.06 261 LYS A N 1
ATOM 2076 C CA . LYS A 1 261 ? 2.195 -12.960 -7.620 1.00 88.06 261 LYS A CA 1
ATOM 2077 C C . LYS A 1 261 ? 0.694 -12.682 -7.517 1.00 88.06 261 LYS A C 1
ATOM 2079 O O . LYS A 1 261 ? 0.172 -12.717 -6.404 1.00 88.06 261 LYS A O 1
ATOM 2084 N N . MET A 1 262 ? -0.000 -12.443 -8.630 1.00 90.56 262 MET A N 1
ATOM 2085 C CA . MET A 1 262 ? -1.453 -12.245 -8.736 1.00 90.56 262 MET A CA 1
ATOM 2086 C C . MET A 1 262 ? -2.117 -13.394 -9.516 1.00 90.56 262 MET A C 1
ATOM 2088 O O . MET A 1 262 ? -2.960 -13.169 -10.382 1.00 90.56 262 MET A O 1
ATOM 2092 N N . SER A 1 263 ? -1.736 -14.640 -9.219 1.00 87.88 263 SER A N 1
ATOM 2093 C CA . SER A 1 263 ? -2.192 -15.856 -9.919 1.00 87.88 263 SER A CA 1
ATOM 2094 C C . SER A 1 263 ? -3.723 -16.042 -10.022 1.00 87.88 263 SER A C 1
ATOM 2096 O O . SER A 1 263 ? -4.217 -16.773 -10.892 1.00 87.88 263 SER A O 1
ATOM 2098 N N . GLU A 1 264 ? -4.482 -15.384 -9.143 1.00 87.50 264 GLU A N 1
ATOM 2099 C CA . GLU A 1 264 ? -5.944 -15.320 -9.133 1.00 87.50 264 GLU A CA 1
ATOM 2100 C C . GLU A 1 264 ? -6.533 -14.474 -10.277 1.00 87.50 264 GLU A C 1
ATOM 2102 O O . GLU A 1 264 ? -7.706 -14.626 -10.622 1.00 87.50 264 GLU A O 1
ATOM 2107 N N . VAL A 1 265 ? -5.728 -13.611 -10.897 1.00 88.12 265 VAL A N 1
ATOM 2108 C CA . VAL A 1 265 ? -6.134 -12.701 -11.968 1.00 88.12 265 VAL A CA 1
ATOM 2109 C C . VAL A 1 265 ? -5.978 -13.398 -13.316 1.00 88.12 265 VAL A C 1
ATOM 2111 O O . VAL A 1 265 ? -4.870 -13.678 -13.768 1.00 88.12 265 VAL A O 1
ATOM 2114 N N . GLN A 1 266 ? -7.092 -13.722 -13.976 1.00 83.31 266 GLN A N 1
ATOM 2115 C CA . GLN A 1 266 ? -7.065 -14.497 -15.223 1.00 83.31 266 GLN A CA 1
ATOM 2116 C C . GLN A 1 266 ? -6.353 -13.757 -16.356 1.00 83.31 266 GLN A C 1
ATOM 2118 O O . GLN A 1 266 ? -5.660 -14.373 -17.157 1.00 83.31 266 GLN A O 1
ATOM 2123 N N . GLU A 1 267 ? -6.473 -12.438 -16.392 1.00 81.81 267 GLU A N 1
ATOM 2124 C CA . GLU A 1 267 ? -5.830 -11.562 -17.364 1.00 81.81 267 GLU A CA 1
ATOM 2125 C C . GLU A 1 267 ? -4.301 -11.653 -17.334 1.00 81.81 267 GLU A C 1
ATOM 2127 O O . GLU A 1 267 ? -3.657 -11.532 -18.374 1.00 81.81 267 GLU A O 1
ATOM 2132 N N . CYS A 1 268 ? -3.722 -11.943 -16.166 1.00 81.19 268 CYS A N 1
ATOM 2133 C CA . CYS A 1 268 ? -2.289 -12.182 -16.020 1.00 81.19 268 CYS A CA 1
ATOM 2134 C C . CYS A 1 268 ? -1.828 -13.484 -16.694 1.00 81.19 268 CYS A C 1
ATOM 2136 O O . CYS A 1 268 ? -0.651 -13.624 -17.007 1.00 81.19 268 CYS A O 1
ATOM 2138 N N . LYS A 1 269 ? -2.747 -14.416 -16.982 1.00 69.12 269 LYS A N 1
ATOM 2139 C CA . LYS A 1 269 ? -2.459 -15.681 -17.681 1.00 69.12 269 LYS A CA 1
ATOM 2140 C C . LYS A 1 269 ? -2.463 -15.541 -19.205 1.00 69.12 269 LYS A C 1
ATOM 2142 O O . LYS A 1 269 ? -2.033 -16.459 -19.887 1.00 69.12 269 LYS A O 1
ATOM 2147 N N . VAL A 1 270 ? -2.979 -14.427 -19.734 1.00 56.78 270 VAL A N 1
ATOM 2148 C CA . VAL A 1 270 ? -3.090 -14.161 -21.184 1.00 56.78 270 VAL A CA 1
ATOM 2149 C C . VAL A 1 270 ? -1.947 -13.263 -21.685 1.00 56.78 270 VAL A C 1
ATOM 2151 O O . VAL A 1 270 ? -1.752 -13.128 -22.888 1.00 56.78 270 VAL A O 1
ATOM 2154 N N . GLN A 1 271 ? -1.190 -12.640 -20.773 1.00 49.19 271 GLN A N 1
ATOM 2155 C CA . GLN A 1 271 ? -0.048 -11.769 -21.092 1.00 49.19 271 GLN A CA 1
ATOM 2156 C C . GLN A 1 271 ? 1.316 -12.492 -21.105 1.00 49.19 271 GLN A C 1
ATOM 2158 O O . GLN A 1 271 ? 2.320 -11.856 -21.434 1.00 49.19 271 GLN A O 1
ATOM 2163 N N . GLN A 1 272 ? 1.349 -13.789 -20.769 1.00 42.38 272 GLN A N 1
ATOM 2164 C CA . GLN A 1 272 ? 2.521 -14.672 -20.887 1.00 42.38 272 GLN A CA 1
ATOM 2165 C C . GLN A 1 272 ? 2.573 -15.323 -22.271 1.00 42.38 272 GLN A C 1
ATOM 2167 O O . GLN A 1 272 ? 3.685 -15.368 -22.845 1.00 42.38 272 GLN A O 1
#

Secondary structure (DSSP, 8-state):
---------------------THHHHHSSS--HHHHHHHH---S-HHHHHHHHHHHHHHHHHHHHHHHHHHHH-TTSHHHHHHHHHHHHHHTGGGGTSS-HHHHHHHHHHHHHHHTTT-GGG--SHHHHHHHHHHHHHHH--HHHHHHHHHHHTTTHHHHHHT----GGGTSS-HHHHHHHHHHHHHHHHHHHHHHHHHS--SSTHHHHHHHHHHHT-HHHHHHHHHHHHHS-HHHHHHHHHHTTS-TT-HHHHHHHHHHTTTT-GGGGT--

Mean predicted aligned error: 10.78 Å

InterPro domains:
  IPR049271 Domain of unknown function DUF6862 [PF21726] (37-95)

Solvent-accessible surface area (backbone atoms only — not comparable to full-atom values): 15278 Å² total; per-residue (Å²): 136,84,84,87,81,90,82,90,85,81,92,85,89,81,93,74,92,69,84,80,55,78,68,55,70,72,71,69,53,53,74,44,75,65,55,33,50,50,50,69,53,70,71,86,52,76,62,51,34,52,53,50,37,51,52,50,53,51,51,50,49,56,47,50,53,46,44,44,52,44,23,70,74,40,42,89,34,71,66,26,39,51,48,47,50,43,43,30,41,49,32,17,68,37,55,87,76,52,70,61,73,67,54,49,54,53,47,32,55,50,48,48,52,37,35,63,68,53,39,51,82,59,51,73,49,49,65,42,42,18,12,46,23,32,25,49,18,76,71,44,70,36,54,47,29,46,52,51,16,46,54,43,71,37,72,68,54,60,59,54,64,72,70,50,99,69,65,66,85,83,42,37,74,62,68,62,59,50,52,46,53,41,47,49,44,50,53,63,74,38,44,68,58,56,41,44,40,70,76,54,60,55,92,63,55,65,59,32,53,53,51,47,51,56,51,45,69,29,67,70,45,44,50,47,47,50,55,46,52,71,60,32,37,73,68,46,42,54,52,46,12,60,69,16,68,47,45,58,79,37,42,65,28,41,42,51,40,52,28,64,72,32,71,87,36,67,71,49,69,74,76,112

Organism: NCBI:txid1122245

pLDDT: mean 76.98, std 21.48, range [21.12, 97.06]

Sequence (272 aa):
MLALSAALGTTIGDSTASTVNNVGQTRWNYLTHRQLQEKTACYGTAKDCADHIAKYDKISKEQDERLKAVCSSNPNSTDCQRMMKDALEYVGENRNHYGKASDIKASTKRVLNVANSTGYHTIDTLNERANYFGAMYGYTGQPWFRVAEDVSREDLQGWIYSAGNMTSDLYGPPLDNWRDEAGTIIMKNGKADFQDIYKNPKQSYQWSVTRLHNEQYDSELQAVHEKWYRQWNVVVRKIADFKAGGQLQSPKDRINTGCDKMSEVQECKVQQ

Radius of gyration: 21.9 Å; Cα contacts (8 Å, |Δi|>4): 279; chains: 1; bounding box: 52×50×59 Å

=== Feature glossary ===
The record interleaves many kinds of information about one protein. Here is each kind framed as the question it answers.

Q: What are the backbone torsion angles?
A: φ (phi) and ψ (psi) are the two rotatable backbone dihedrals per residue: φ is the C(i-1)–N–Cα–C torsion, ψ is the N–Cα–C–N(i+1) torsion, both in degrees on (−180°, 180°]. α-helical residues cluster near (−60°, −45°); β-strand residues near (−120°, +130°). A Ramachandran plot is simply a scatter of (φ, ψ) for every residue.

Q: What is the amino-acid chain?
A: This is the polypeptide sequence — one letter per residue, N-terminus first. Length ranges from a few dozen residues for small domains to over a thousand for large multi-domain proteins.

Q: How mobile is each atom in the crystal?
A: For experimental (PDB) structures, the B-factor (temperature factor) quantifies the positional spread of each atom in the crystal — a combination of thermal vibration and static disorder — in units of Å². High B-factors mark flexible loops or poorly resolved regions; low B-factors mark the rigid, well-ordered core.

Q: Are the domains correctly placed relative to each other?
A: Predicted Aligned Error (PAE) is an AlphaFold confidence matrix: entry (i, j) is the expected error in the position of residue j, in ångströms, when the prediction is superimposed on the true structure at residue i. Low PAE within a block of residues means that block is internally rigid and well-predicted; high PAE between two blocks means their relative placement is uncertain even if each block individually is confident.

Q: How confident is the AlphaFold model at each residue?
A: pLDDT is the predicted lDDT-Cα score: AlphaFold's confidence that the local environment of each residue (all inter-atomic distances within 15 Å) is correctly placed. It is a per-residue number between 0 and 100, with higher meaning more reliable.

Q: What family and function is it annotated with?
A: Functional annotations link the protein to curated databases. InterPro entries identify conserved domains and families by matching the sequence against member-database signatures (Pfam, PROSITE, CDD, …). Gene Ontology (GO) terms describe molecular function, biological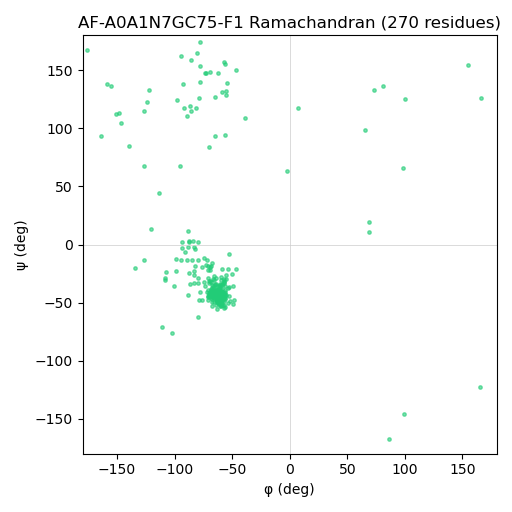 process, and cellular component in a controlled vocabulary. CATH places the structure in a hierarchical fold classification (Class/Architecture/Topology/Homologous-superfamily). The organism is the source species.

Q: How big and how compact is the whole molecule?
A: Three whole-structure scalars: the radius of gyration (RMS distance of Cα from centroid, in Å), the count of Cα–Cα contacts (pairs closer than 8 Å and separated by more than four residues in sequence — i.e. tertiary, not local, contacts), and the bounding-box dimensions. Together they distinguish compact globular folds from extended fibres or disordered chains.

Q: What known structures does this most resemble?
A: The Foldseek neighbor list gives the closest experimentally determined structures in the PDB, ranked by structural alignment. TM-score near 1 means near-identical fold; near 0.3 means only rough topology match. This is how one finds what a novel AlphaFold prediction most resembles in the solved-structure universe.

Q: Which residues are buried vs exposed?
A: SASA measures how much of the protein is reachable by solvent. It is computed by rolling a water-sized probe over the atomic surface and summing the exposed area (Å²). Per-residue SASA distinguishes core (buried, low SASA) from surface (exposed, high SASA) residues; total SASA is a whole-molecule size measure.

Q: Which residues are in helices, strands, or loops?
A: Eight-state secondary structure (DSSP): H is the canonical α-helix, G the tighter 3₁₀-helix, I the wider π-helix; E/B are β-structure, T and S are turns and bends, and '-' is everything else. DSSP derives these from the pattern of main-chain N–H···O=C hydrogen bonds, not from the sequence.

Q: Where is each backbone atom in 3D?
A: Structure coordinates are given as an mmCIF _atom_site loop: one row per atom with element, residue name, chain id, sequence number, and x/y/z position in Å. Only the four main-chain atoms per residue are included here; side chains are omitted to keep the record compact.

Q: What if only a Cα trace is available?
A: Three-state secondary structure (P-SEA) collapses the eight DSSP classes into helix (a), strand (b), and coil (c). P-SEA assigns these from Cα geometry alone — distances and angles — without requiring backbone oxygens, so it works on any Cα trace.

Q: What do the rendered images show?
A: The six renders are orthographic views along the three Cartesian axes in both directions. Representation (cartoon, sticks, or surface) and color scheme (sequence-rainbow or by-chain) vary across proteins so the training set covers all the common visualization conventions.

Q: What does the local fold look like, residue by residue?
A: Foldseek's 3Di representation compresses backbone geometry into a per-residue letter drawn from a learned twenty-state alphabet. It captures the tertiary interaction pattern around each residue — which residues are packed against it in space, regardless of where they are in sequence.

Q: What do the diagnostic plots show?
A: The contact map is a binary N×N matrix image: pixel (i, j) is dark where Cα_i and Cα_j are within 8 Å and |i−j|>4. Because the |i−j|>4 filter removes local helical contacts, off-diagonal stripes parallel to the main diagonal indicate parallel β-sheets; stripes perpendicular to it indicate antiparallel β-sheets. The Ramachandran plot scatters every residue's (φ, ψ) pair against the sterically allowed regions. The PAE heatmap renders the predicted-aligned-error matrix.